Protein AF-K0R9K2-F1 (afdb_monomer_lite)

Structure (mmCIF, N/CA/C/O backbone):
data_AF-K0R9K2-F1
#
_entry.id   AF-K0R9K2-F1
#
loop_
_atom_site.group_PDB
_atom_site.id
_atom_site.type_symbol
_atom_site.label_atom_id
_atom_site.label_alt_id
_atom_site.label_comp_id
_atom_site.label_asym_id
_atom_site.label_entity_id
_atom_site.label_seq_id
_atom_site.pdbx_PDB_ins_code
_atom_site.Cartn_x
_atom_site.Cartn_y
_atom_site.Cartn_z
_atom_site.occupancy
_atom_site.B_iso_or_equiv
_atom_site.auth_seq_id
_atom_site.auth_comp_id
_atom_site.auth_asym_id
_atom_site.auth_atom_id
_atom_site.pdbx_PDB_model_num
ATOM 1 N N . MET A 1 1 ? -13.902 88.386 118.828 1.00 43.88 1 MET A N 1
ATOM 2 C CA . MET A 1 1 ? -14.754 87.750 117.794 1.00 43.88 1 MET A CA 1
ATOM 3 C C . MET A 1 1 ? -15.353 86.450 118.335 1.00 43.88 1 MET A C 1
ATOM 5 O O . MET A 1 1 ? -14.576 85.565 118.678 1.00 43.88 1 MET A O 1
ATOM 9 N N . PRO A 1 2 ? -16.686 86.311 118.467 1.00 44.97 2 PRO A N 1
ATOM 10 C CA . PRO A 1 2 ? -17.296 85.105 119.024 1.00 44.97 2 PRO A CA 1
ATOM 11 C C . PRO A 1 2 ? -17.622 84.053 117.946 1.00 44.97 2 PRO A C 1
ATOM 13 O O . PRO A 1 2 ? -18.261 84.338 116.932 1.00 44.97 2 PRO A O 1
ATOM 16 N N . ARG A 1 3 ? -17.168 82.814 118.191 1.00 49.28 3 ARG A N 1
ATOM 17 C CA . ARG A 1 3 ? -17.359 81.618 117.352 1.00 49.28 3 ARG A CA 1
ATOM 18 C C . ARG A 1 3 ? -18.832 81.189 117.317 1.00 49.28 3 ARG A C 1
ATOM 20 O O . ARG A 1 3 ? -19.399 80.816 118.342 1.00 49.28 3 ARG A O 1
ATOM 27 N N . LYS A 1 4 ? -19.429 81.160 116.121 1.00 50.56 4 LYS A N 1
ATOM 28 C CA . LYS A 1 4 ? -20.744 80.545 115.878 1.00 50.56 4 LYS A CA 1
ATOM 29 C C . LYS A 1 4 ? -20.618 79.016 115.871 1.00 50.56 4 LYS A C 1
ATOM 31 O O . LYS A 1 4 ? -19.843 78.454 115.101 1.00 50.56 4 LYS A O 1
ATOM 36 N N . LYS A 1 5 ? -21.403 78.350 116.723 1.00 50.47 5 LYS A N 1
ATOM 37 C CA . LYS A 1 5 ? -21.597 76.890 116.739 1.00 50.47 5 LYS A CA 1
ATOM 38 C C . LYS A 1 5 ? -22.423 76.469 115.514 1.00 50.47 5 LYS A C 1
ATOM 40 O O . LYS A 1 5 ? -23.466 77.059 115.238 1.00 50.47 5 LYS A O 1
ATOM 45 N N . THR A 1 6 ? -21.960 75.459 114.782 1.00 50.12 6 THR A N 1
ATOM 46 C CA . THR A 1 6 ? -22.587 74.948 113.555 1.00 50.12 6 THR A CA 1
ATOM 47 C C . THR A 1 6 ? -23.761 74.009 113.864 1.00 50.12 6 THR A C 1
ATOM 49 O O . THR A 1 6 ? -23.643 73.056 114.635 1.00 50.12 6 THR A O 1
ATOM 52 N N . LYS A 1 7 ? -24.923 74.285 113.254 1.00 52.66 7 LYS A N 1
ATOM 53 C CA . LYS A 1 7 ? -26.111 73.415 113.271 1.00 52.66 7 LYS A CA 1
ATOM 54 C C . LYS A 1 7 ? -25.813 72.129 112.485 1.00 52.66 7 LYS A C 1
ATOM 56 O O . LYS A 1 7 ? -25.371 72.204 111.344 1.00 52.66 7 LYS A O 1
ATOM 61 N N . LYS A 1 8 ? -26.093 70.954 113.063 1.00 54.78 8 LYS A N 1
ATOM 62 C CA . LYS A 1 8 ? -26.036 69.664 112.350 1.00 54.78 8 LYS A CA 1
ATOM 63 C C . LYS A 1 8 ? -27.192 69.573 111.347 1.00 54.78 8 LYS A C 1
ATOM 65 O O . LYS A 1 8 ? -28.351 69.462 111.743 1.00 54.78 8 LYS A O 1
ATOM 70 N N . THR A 1 9 ? -26.873 69.608 110.059 1.00 59.72 9 THR A N 1
ATOM 71 C CA . THR A 1 9 ? -27.815 69.427 108.948 1.00 59.72 9 THR A CA 1
ATOM 72 C C . THR A 1 9 ? -28.287 67.970 108.883 1.00 59.72 9 THR A C 1
ATOM 74 O O . THR A 1 9 ? -27.483 67.037 108.935 1.00 59.72 9 THR A O 1
ATOM 77 N N . LYS A 1 10 ? -29.604 67.750 108.794 1.00 63.25 10 LYS A N 1
ATOM 78 C CA . LYS A 1 10 ? -30.185 66.413 108.599 1.00 63.25 10 LYS A CA 1
ATOM 79 C C . LYS A 1 10 ? -29.870 65.952 107.167 1.00 63.25 10 LYS A C 1
ATOM 81 O O . LYS A 1 10 ? -30.304 66.597 106.223 1.00 63.25 10 LYS A O 1
ATOM 86 N N . LEU A 1 11 ? -29.124 64.851 107.026 1.00 65.44 11 LEU A N 1
ATOM 87 C CA . LEU A 1 11 ? -28.740 64.266 105.729 1.00 65.44 11 LEU A CA 1
ATOM 88 C C . LEU A 1 11 ? -29.962 63.946 104.859 1.00 65.44 11 LEU A C 1
ATOM 90 O O . LEU A 1 11 ? -30.929 63.334 105.337 1.00 65.44 11 LEU A O 1
ATOM 94 N N . SER A 1 12 ? -29.862 64.296 103.580 1.00 71.19 12 SER A N 1
ATOM 95 C CA . SER A 1 12 ? -30.849 63.992 102.548 1.00 71.19 12 SER A CA 1
ATOM 96 C C . SER A 1 12 ? -30.972 62.475 102.304 1.00 71.19 12 SER A C 1
ATOM 98 O O . SER A 1 12 ? -30.064 61.697 102.631 1.00 71.19 12 SER A O 1
ATOM 100 N N . PRO A 1 13 ? -32.087 61.999 101.720 1.00 73.56 13 PRO A N 1
ATOM 101 C CA . PRO A 1 13 ? -32.252 60.586 101.367 1.00 73.56 13 PRO A CA 1
ATOM 102 C C . PRO A 1 13 ? -31.146 60.039 100.444 1.00 73.56 13 PRO A C 1
ATOM 104 O O . PRO A 1 13 ? -30.749 58.880 100.587 1.00 73.56 13 PRO A O 1
ATOM 107 N N . ALA A 1 14 ? -30.616 60.867 99.537 1.00 74.56 14 ALA A N 1
ATOM 108 C CA . ALA A 1 14 ? -29.533 60.499 98.623 1.00 74.56 14 ALA A CA 1
ATOM 109 C C . ALA A 1 14 ? -28.204 60.284 99.365 1.00 74.56 14 ALA A C 1
ATOM 111 O O . ALA A 1 14 ? -27.574 59.237 99.214 1.00 74.56 14 ALA A O 1
ATOM 112 N N . GLU A 1 15 ? -27.833 61.199 100.262 1.00 79.50 15 GLU A N 1
ATOM 113 C CA . GLU A 1 15 ? -26.601 61.080 101.053 1.00 79.50 15 GLU A CA 1
ATOM 114 C C . GLU A 1 15 ? -26.659 59.897 102.031 1.00 79.50 15 GLU A C 1
ATOM 116 O O . GLU A 1 15 ? -25.652 59.238 102.296 1.00 79.50 15 GLU A O 1
ATOM 121 N N . LYS A 1 16 ? -27.852 59.562 102.544 1.00 78.94 16 LYS A N 1
ATOM 122 C CA . LYS A 1 16 ? -28.052 58.335 103.331 1.00 78.94 16 LYS A CA 1
ATOM 123 C C . LYS A 1 16 ? -27.809 57.079 102.488 1.00 78.94 16 LYS A C 1
ATOM 125 O O . LYS A 1 16 ? -27.132 56.173 102.975 1.00 78.94 16 LYS A O 1
ATOM 130 N N . LYS A 1 17 ? -28.300 57.027 101.241 1.00 82.00 17 LYS A N 1
ATOM 131 C CA . LYS A 1 17 ? -28.026 55.920 100.303 1.00 82.00 17 LYS A CA 1
ATOM 132 C C . LYS A 1 17 ? -26.539 55.808 99.977 1.00 82.00 17 LYS A C 1
ATOM 134 O O . LYS A 1 17 ? -26.006 54.702 99.978 1.00 82.00 17 LYS A O 1
ATOM 139 N N . ASP A 1 18 ? -25.858 56.922 99.744 1.00 82.50 18 ASP A N 1
ATOM 140 C CA . ASP A 1 18 ? -24.424 56.914 99.442 1.00 82.50 18 ASP A CA 1
ATOM 141 C C . ASP A 1 18 ? -23.588 56.464 100.626 1.00 82.50 18 ASP A C 1
ATOM 143 O O . ASP A 1 18 ? -22.702 55.625 100.470 1.00 82.50 18 ASP A O 1
ATOM 147 N N . ARG A 1 19 ? -23.937 56.905 101.835 1.00 82.56 19 ARG A N 1
ATOM 148 C CA . ARG A 1 19 ? -23.289 56.430 103.057 1.00 82.56 19 ARG A CA 1
ATOM 149 C C . ARG A 1 19 ? -23.494 54.929 103.279 1.00 82.56 19 ARG A C 1
ATOM 151 O O . ARG A 1 19 ? -22.567 54.254 103.721 1.00 82.56 19 ARG A O 1
ATOM 158 N N . ILE A 1 20 ? -24.674 54.394 102.957 1.00 83.38 20 ILE A N 1
ATOM 159 C CA . ILE A 1 20 ? -24.933 52.944 102.984 1.00 83.38 20 ILE A CA 1
ATOM 160 C C . ILE A 1 20 ? -24.056 52.232 101.944 1.00 83.38 20 ILE A C 1
ATOM 162 O O . ILE A 1 20 ? -23.336 51.305 102.305 1.00 83.38 20 ILE A O 1
ATOM 166 N N . ARG A 1 21 ? -24.011 52.721 100.695 1.00 83.94 21 ARG A N 1
ATOM 167 C CA . ARG A 1 21 ? -23.155 52.162 99.629 1.00 83.94 21 ARG A CA 1
ATOM 168 C C . ARG A 1 21 ? -21.673 52.147 100.015 1.00 83.94 21 ARG A C 1
ATOM 170 O O . ARG A 1 21 ? -20.979 51.168 99.745 1.00 83.94 21 ARG A O 1
ATOM 177 N N . LEU A 1 22 ? -21.185 53.208 100.654 1.00 83.94 22 LEU A N 1
ATOM 178 C CA . LEU A 1 22 ? -19.802 53.316 101.126 1.00 83.94 22 LEU A CA 1
ATOM 179 C C . LEU A 1 22 ? -19.513 52.334 102.266 1.00 83.94 22 LEU A C 1
ATOM 181 O O . LEU A 1 22 ? -18.494 51.642 102.235 1.00 83.94 22 LEU A O 1
ATOM 185 N N . ARG A 1 23 ? -20.435 52.207 103.229 1.00 83.62 23 ARG A N 1
ATOM 186 C CA . ARG A 1 23 ? -20.324 51.233 104.324 1.00 83.62 23 ARG A CA 1
ATOM 187 C C . ARG A 1 23 ? -20.346 49.793 103.805 1.00 83.62 23 ARG A C 1
ATOM 189 O O . ARG A 1 23 ? -19.564 48.970 104.274 1.00 83.62 23 ARG A O 1
ATOM 196 N N . ASP A 1 24 ? -21.163 49.505 102.795 1.00 84.19 24 ASP A N 1
ATOM 197 C CA . ASP A 1 24 ? -21.206 48.196 102.140 1.00 84.19 24 ASP A CA 1
ATOM 198 C C . ASP A 1 24 ? -19.929 47.895 101.353 1.00 84.19 24 ASP A C 1
ATOM 200 O O . ASP A 1 24 ? -19.428 46.771 101.411 1.00 84.19 24 ASP A O 1
ATOM 204 N N . ARG A 1 25 ? -19.353 48.885 100.656 1.00 82.50 25 ARG A N 1
ATOM 205 C CA . ARG A 1 25 ? -18.046 48.738 99.993 1.00 82.50 25 ARG A CA 1
ATOM 206 C C . ARG A 1 25 ? -16.936 48.451 101.002 1.00 82.50 25 ARG A C 1
ATOM 208 O O . ARG A 1 25 ? -16.166 47.522 100.785 1.00 82.50 25 ARG A O 1
ATOM 215 N N . ALA A 1 26 ? -16.900 49.173 102.122 1.00 81.06 26 ALA A N 1
ATOM 216 C CA . ALA A 1 26 ? -15.923 48.944 103.186 1.00 81.06 26 ALA A CA 1
ATOM 217 C C . ALA A 1 26 ? -16.094 47.561 103.843 1.00 81.06 26 ALA A C 1
ATOM 219 O O . ALA A 1 26 ? -15.113 46.858 104.084 1.00 81.06 26 ALA A O 1
ATOM 220 N N . ARG A 1 27 ? -17.341 47.121 104.069 1.00 79.38 27 ARG A N 1
ATOM 221 C CA . ARG A 1 27 ? -17.641 45.772 104.576 1.00 79.38 27 ARG A CA 1
ATOM 222 C C . ARG A 1 27 ? -17.216 44.682 103.588 1.00 79.38 27 ARG A C 1
ATOM 224 O O . ARG A 1 27 ? -16.693 43.657 104.012 1.00 79.38 27 ARG A O 1
ATOM 231 N N . LYS A 1 28 ? -17.414 44.895 102.282 1.00 76.75 28 LYS A N 1
ATOM 232 C CA . LYS A 1 28 ? -16.956 43.977 101.223 1.00 76.75 28 LYS A CA 1
ATOM 233 C C . LYS A 1 28 ? -15.431 43.931 101.113 1.00 76.75 28 LYS A C 1
ATOM 235 O O . LYS A 1 28 ? -14.897 42.851 100.907 1.00 76.75 28 LYS A O 1
ATOM 240 N N . ALA A 1 29 ? -14.741 45.059 101.276 1.00 76.75 29 ALA A N 1
ATOM 241 C CA . ALA A 1 29 ? -13.278 45.107 101.273 1.00 76.75 29 ALA A CA 1
ATOM 242 C C . ALA A 1 29 ? -12.688 44.285 102.431 1.00 76.75 29 ALA A C 1
ATOM 244 O O . ALA A 1 29 ? -11.894 43.386 102.185 1.00 76.75 29 ALA A O 1
ATOM 245 N N . ARG A 1 30 ? -13.194 44.477 103.660 1.00 75.62 30 ARG A N 1
ATOM 246 C CA . ARG A 1 30 ? -12.768 43.692 104.836 1.00 75.62 30 ARG A CA 1
ATOM 247 C C . ARG A 1 30 ? -13.021 42.186 104.687 1.00 75.62 30 ARG A C 1
ATOM 249 O O . ARG A 1 30 ? -12.208 41.388 105.125 1.00 75.62 30 ARG A O 1
ATOM 256 N N . LYS A 1 31 ? -14.118 41.785 104.027 1.00 71.38 31 LYS A N 1
ATOM 257 C CA . LYS A 1 31 ? -14.392 40.369 103.713 1.00 71.38 31 LYS A CA 1
ATOM 258 C C . LYS A 1 31 ? -13.403 39.752 102.716 1.00 71.38 31 LYS A C 1
ATOM 260 O O . LYS A 1 31 ? -13.200 38.550 102.765 1.00 71.38 31 LYS A O 1
ATOM 265 N N . ARG A 1 32 ? -12.815 40.541 101.810 1.00 66.88 32 ARG A N 1
ATOM 266 C CA . ARG A 1 32 ? -11.832 40.057 100.818 1.00 66.88 32 ARG A CA 1
ATOM 267 C C . ARG A 1 32 ? -10.425 39.902 101.396 1.00 66.88 32 ARG A C 1
ATOM 269 O O . ARG A 1 32 ? -9.622 39.159 100.837 1.00 66.88 32 ARG A O 1
ATOM 276 N N . GLU A 1 33 ? -10.130 40.618 102.478 1.00 72.12 33 GLU A N 1
ATOM 277 C CA . GLU A 1 33 ? -8.857 40.531 103.203 1.00 72.12 33 GLU A CA 1
ATOM 278 C C . GLU A 1 33 ? -8.787 39.285 104.099 1.00 72.12 33 GLU A C 1
ATOM 280 O O . GLU A 1 33 ? -7.696 38.762 104.320 1.00 72.12 33 GLU A O 1
ATOM 285 N N . ASP A 1 34 ? -9.937 38.754 104.532 1.00 77.81 34 ASP A N 1
ATOM 286 C CA . ASP A 1 34 ? -10.031 37.489 105.264 1.00 77.81 34 ASP A CA 1
ATOM 287 C C . ASP A 1 34 ? -9.610 36.301 104.360 1.00 77.81 34 ASP A C 1
ATOM 289 O O . ASP A 1 34 ? -10.260 36.021 103.340 1.00 77.81 34 ASP A O 1
ATOM 293 N N . PRO A 1 35 ? -8.500 35.604 104.679 1.00 73.56 35 PRO A N 1
ATOM 294 C CA . PRO A 1 35 ? -7.980 34.514 103.861 1.00 73.56 35 PRO A CA 1
ATOM 295 C C . PRO A 1 35 ? -8.937 33.321 103.760 1.00 73.56 35 PRO A C 1
ATOM 297 O O . PRO A 1 35 ? -8.954 32.671 102.714 1.00 73.56 35 PRO A O 1
ATOM 300 N N . GLU A 1 36 ? -9.767 33.058 104.773 1.00 77.38 36 GLU A N 1
ATOM 301 C CA . GLU A 1 36 ? -10.707 31.933 104.756 1.00 77.38 36 GLU A CA 1
ATOM 302 C C . GLU A 1 36 ? -11.887 32.214 103.811 1.00 77.38 36 GLU A C 1
ATOM 304 O O . GLU A 1 36 ? -12.296 31.355 103.024 1.00 77.38 36 GLU A O 1
ATOM 309 N N . VAL A 1 37 ? -12.390 33.453 103.813 1.00 76.81 37 VAL A N 1
ATOM 310 C CA . VAL A 1 37 ? -13.458 33.905 102.903 1.00 76.81 37 VAL A CA 1
ATOM 311 C C . VAL A 1 37 ? -12.968 33.928 101.456 1.00 76.81 37 VAL A C 1
ATOM 313 O O . VAL A 1 37 ? -13.639 33.402 100.569 1.00 76.81 37 VAL A O 1
ATOM 316 N N . ARG A 1 38 ? -11.768 34.460 101.211 1.00 73.38 38 ARG A N 1
ATOM 317 C CA . ARG A 1 38 ? -11.126 34.452 99.886 1.00 73.38 38 ARG A CA 1
ATOM 318 C C . ARG A 1 38 ? -10.847 33.032 99.387 1.00 73.38 38 ARG A C 1
ATOM 320 O O . ARG A 1 38 ? -11.008 32.763 98.199 1.00 73.38 38 ARG A O 1
ATOM 327 N N . GLY A 1 39 ? -10.460 32.118 100.279 1.00 76.56 39 GLY A N 1
ATOM 328 C CA . GLY A 1 39 ? -10.301 30.697 99.967 1.00 76.56 39 GLY A CA 1
ATOM 329 C C . GLY A 1 39 ? -11.611 30.065 99.493 1.00 76.56 39 GLY A C 1
ATOM 330 O O . GLY A 1 39 ? -11.637 29.439 98.433 1.00 76.56 39 GLY A O 1
ATOM 331 N N . LYS A 1 40 ? -12.713 30.304 100.217 1.00 79.50 40 LYS A N 1
ATOM 332 C CA . LYS A 1 40 ? -14.058 29.823 99.852 1.00 79.50 40 LYS A CA 1
ATOM 333 C C . LYS A 1 40 ? -14.568 30.443 98.545 1.00 79.50 40 LYS A C 1
ATOM 335 O O . LYS A 1 40 ? -15.091 29.716 97.705 1.00 79.50 40 LYS A O 1
ATOM 340 N N . GLU A 1 41 ? -14.365 31.744 98.320 1.00 76.88 41 GLU A N 1
ATOM 341 C CA . GLU A 1 41 ? -14.728 32.415 97.058 1.00 76.88 41 GLU A CA 1
ATOM 342 C C . GLU A 1 41 ? -13.931 31.862 95.863 1.00 76.88 41 GLU A C 1
ATOM 344 O O . GLU A 1 41 ? -14.510 31.565 94.818 1.00 76.88 41 GLU A O 1
ATOM 349 N N . ASN A 1 42 ? -12.622 31.645 96.022 1.00 76.88 42 ASN A N 1
ATOM 350 C CA . ASN A 1 42 ? -11.775 31.065 94.977 1.00 76.88 42 ASN A CA 1
ATOM 351 C C . ASN A 1 42 ? -12.130 29.600 94.685 1.00 76.88 42 ASN A C 1
ATOM 353 O O . ASN A 1 42 ? -12.140 29.198 93.521 1.00 76.88 42 ASN A O 1
ATOM 357 N N . ALA A 1 43 ? -12.437 28.804 95.715 1.00 79.19 43 ALA A N 1
ATOM 358 C CA . ALA A 1 43 ? -12.901 27.426 95.559 1.00 79.19 43 ALA A CA 1
ATOM 359 C C . ALA A 1 43 ? -14.247 27.378 94.824 1.00 79.19 43 ALA A C 1
ATOM 361 O O . ALA A 1 43 ? -14.411 26.613 93.876 1.00 79.19 43 ALA A O 1
ATOM 362 N N . GLN A 1 44 ? -15.177 28.269 95.177 1.00 77.12 44 GLN A N 1
ATOM 363 C CA . GLN A 1 44 ? -16.456 28.397 94.485 1.00 77.12 44 GLN A CA 1
ATOM 364 C C . GLN A 1 44 ? -16.282 28.863 93.031 1.00 77.12 44 GLN A C 1
ATOM 366 O O . GLN A 1 44 ? -17.004 28.411 92.143 1.00 77.12 44 GLN A O 1
ATOM 371 N N . GLN A 1 45 ? -15.311 29.737 92.755 1.00 72.62 45 GLN A N 1
ATOM 372 C CA . GLN A 1 45 ? -15.000 30.172 91.395 1.00 72.62 45 GLN A CA 1
ATOM 373 C C . GLN A 1 45 ? -14.328 29.068 90.564 1.00 72.62 45 GLN A C 1
ATOM 375 O O . GLN A 1 45 ? -14.591 28.982 89.367 1.00 72.62 45 GLN A O 1
ATOM 380 N N . ARG A 1 46 ? -13.508 28.205 91.178 1.00 72.44 46 ARG A N 1
ATOM 381 C CA . ARG A 1 46 ? -12.966 26.997 90.530 1.00 72.44 46 ARG A CA 1
ATOM 382 C C . ARG A 1 46 ? -14.072 25.995 90.211 1.00 72.44 46 ARG A C 1
ATOM 384 O O . ARG A 1 46 ? -14.194 25.623 89.052 1.00 72.44 46 ARG A O 1
ATOM 391 N N . ALA A 1 47 ? -14.949 25.695 91.170 1.00 74.62 47 ALA A N 1
ATOM 392 C CA . ALA A 1 47 ? -16.101 24.820 90.948 1.00 74.62 47 ALA A CA 1
ATOM 393 C C . ALA A 1 47 ? -17.011 25.331 89.812 1.00 74.62 47 ALA A C 1
ATOM 395 O O . ALA A 1 47 ? -17.442 24.560 88.963 1.00 74.62 47 ALA A O 1
ATOM 396 N N . ARG A 1 48 ? -17.234 26.652 89.718 1.00 72.06 48 ARG A N 1
ATOM 397 C CA . ARG A 1 48 ? -17.976 27.262 88.596 1.00 72.06 48 ARG A CA 1
ATOM 398 C C . ARG A 1 48 ? -17.269 27.164 87.241 1.00 72.06 48 ARG A C 1
ATOM 400 O O . ARG A 1 48 ? -17.951 27.217 86.230 1.00 72.06 48 ARG A O 1
ATOM 407 N N . ARG A 1 49 ? -15.935 27.090 87.196 1.00 65.44 49 ARG A N 1
ATOM 408 C CA . ARG A 1 49 ? -15.169 26.906 85.945 1.00 65.44 49 ARG A CA 1
ATOM 409 C C . ARG A 1 49 ? -15.092 25.440 85.519 1.00 65.44 49 ARG A C 1
ATOM 411 O O . ARG A 1 49 ? -14.880 25.163 84.342 1.00 65.44 49 ARG A O 1
ATOM 418 N N . GLU A 1 50 ? -15.209 24.529 86.479 1.00 70.00 50 GLU A N 1
ATOM 419 C CA . GLU A 1 50 ? -15.260 23.085 86.245 1.00 70.00 50 GLU A CA 1
ATOM 420 C C . GLU A 1 50 ? -16.648 22.626 85.783 1.00 70.00 50 GLU A C 1
ATOM 422 O O . GLU A 1 50 ? -16.734 21.623 85.077 1.00 70.00 50 GLU A O 1
ATOM 427 N N . ASP A 1 51 ? -17.699 23.396 86.093 1.00 78.31 51 ASP A N 1
ATOM 428 C CA . ASP A 1 51 ? -19.039 23.228 85.528 1.00 78.31 51 ASP A CA 1
ATOM 429 C C . ASP A 1 51 ? -18.995 23.329 83.982 1.00 78.31 51 ASP A C 1
ATOM 431 O O . ASP A 1 51 ? -18.695 24.405 83.436 1.00 78.31 51 ASP A O 1
ATOM 435 N N . PRO A 1 52 ? -19.278 22.226 83.261 1.00 74.75 52 PRO A N 1
ATOM 436 C CA . PRO A 1 52 ? -19.210 22.180 81.805 1.00 74.75 52 PRO A CA 1
ATOM 437 C C . PRO A 1 52 ? -20.103 23.227 81.134 1.00 74.75 52 PRO A C 1
ATOM 439 O O . PRO A 1 52 ? -19.663 23.867 80.181 1.00 74.75 52 PRO A O 1
ATOM 442 N N . ASP A 1 53 ? -21.300 23.478 81.671 1.00 82.19 53 ASP A N 1
ATOM 443 C CA . ASP A 1 53 ? -22.271 24.395 81.065 1.00 82.19 53 ASP A CA 1
ATOM 444 C C . ASP A 1 53 ? -21.801 25.851 81.136 1.00 82.19 53 ASP A C 1
ATOM 446 O O . ASP A 1 53 ? -22.050 26.656 80.230 1.00 82.19 53 ASP A O 1
ATOM 450 N N . VAL A 1 54 ? -21.114 26.217 82.221 1.00 80.31 54 VAL A N 1
ATOM 451 C CA . VAL A 1 54 ? -20.544 27.560 82.391 1.00 80.31 54 VAL A CA 1
ATOM 452 C C . VAL A 1 54 ? -19.343 27.734 81.471 1.00 80.31 54 VAL A C 1
ATOM 454 O O . VAL A 1 54 ? -19.259 28.738 80.757 1.00 80.31 54 VAL A O 1
ATOM 457 N N . ARG A 1 55 ? -18.448 26.742 81.431 1.00 77.88 55 ARG A N 1
ATOM 458 C CA . ARG A 1 55 ? -17.275 26.742 80.550 1.00 77.88 55 ARG A CA 1
ATOM 459 C C . ARG A 1 55 ? -17.676 26.824 79.079 1.00 77.88 55 ARG A C 1
ATOM 461 O O . ARG A 1 55 ? -17.079 27.589 78.322 1.00 77.88 55 ARG A O 1
ATOM 468 N N . ASP A 1 56 ? -18.704 26.089 78.676 1.00 82.88 56 ASP A N 1
ATOM 469 C CA . ASP A 1 56 ? -19.170 26.071 77.293 1.00 82.88 56 ASP A CA 1
ATOM 470 C C . ASP A 1 56 ? -19.845 27.389 76.908 1.00 82.88 56 ASP A C 1
ATOM 472 O O . ASP A 1 56 ? -19.595 27.907 75.816 1.00 82.88 56 ASP A O 1
ATOM 476 N N . LYS A 1 57 ? -20.593 28.021 77.823 1.00 83.31 57 LYS A N 1
ATOM 477 C CA . LYS A 1 57 ? -21.121 29.383 77.624 1.00 83.31 57 LYS A CA 1
ATOM 478 C C . LYS A 1 57 ? -20.010 30.428 77.514 1.00 83.31 57 LYS A C 1
ATOM 480 O O . LYS A 1 57 ? -20.081 31.289 76.636 1.00 83.31 57 LYS A O 1
ATOM 485 N N . GLU A 1 58 ? -18.978 30.367 78.354 1.00 82.88 58 GLU A N 1
ATOM 486 C CA . GLU A 1 58 ? -17.826 31.277 78.267 1.00 82.88 58 GLU A CA 1
ATOM 487 C C . GLU A 1 58 ? -17.048 31.078 76.957 1.00 82.88 58 GLU A C 1
ATOM 489 O O . GLU A 1 58 ? -16.734 32.052 76.266 1.00 82.88 58 GLU A O 1
ATOM 494 N N . ASN A 1 59 ? -16.815 29.826 76.555 1.00 81.56 59 ASN A N 1
ATOM 495 C CA . ASN A 1 59 ? -16.188 29.480 75.280 1.00 81.56 59 ASN A CA 1
ATOM 496 C C . ASN A 1 59 ? -17.028 29.950 74.084 1.00 81.56 59 ASN A C 1
ATOM 498 O O . ASN A 1 59 ? -16.483 30.502 73.124 1.00 81.56 59 ASN A O 1
ATOM 502 N N . ALA A 1 60 ? -18.351 29.788 74.136 1.00 82.94 60 ALA A N 1
ATOM 503 C CA . ALA A 1 60 ? -19.268 30.275 73.110 1.00 82.94 60 ALA A CA 1
ATOM 504 C C . ALA A 1 60 ? -19.234 31.807 73.009 1.00 82.94 60 ALA A C 1
ATOM 506 O O . ALA A 1 60 ? -19.153 32.354 71.908 1.00 82.94 60 ALA A O 1
ATOM 507 N N . GLN A 1 61 ? -19.199 32.517 74.141 1.00 83.56 61 GLN A N 1
ATOM 508 C CA . GLN A 1 61 ? -19.049 33.974 74.158 1.00 83.56 61 GLN A CA 1
ATOM 509 C C . GLN A 1 61 ? -17.695 34.426 73.602 1.00 83.56 61 GLN A C 1
ATOM 511 O O . GLN A 1 61 ? -17.635 35.405 72.855 1.00 83.56 61 GLN A O 1
ATOM 516 N N . GLN A 1 62 ? -16.605 33.723 73.917 1.00 80.50 62 GLN A N 1
ATOM 517 C CA . GLN A 1 62 ? -15.294 34.012 73.335 1.00 80.50 62 GLN A CA 1
ATOM 518 C C . GLN A 1 62 ? -15.285 33.784 71.820 1.00 80.50 62 GLN A C 1
ATOM 520 O O . GLN A 1 62 ? -14.802 34.647 71.083 1.00 80.50 62 GLN A O 1
ATOM 525 N N . ARG A 1 63 ? -15.877 32.684 71.339 1.00 78.56 63 ARG A N 1
ATOM 526 C CA . ARG A 1 63 ? -16.041 32.402 69.904 1.00 78.56 63 ARG A CA 1
ATOM 527 C C . ARG A 1 63 ? -16.882 33.473 69.213 1.00 78.56 63 ARG A C 1
ATOM 529 O O . ARG A 1 63 ? -16.478 33.953 68.160 1.00 78.56 63 ARG A O 1
ATOM 536 N N . ALA A 1 64 ? -17.974 33.926 69.828 1.00 79.25 64 ALA A N 1
ATOM 537 C CA . ALA A 1 64 ? -18.805 35.009 69.300 1.00 79.25 64 ALA A CA 1
ATOM 538 C C . ALA A 1 64 ? -18.053 36.352 69.245 1.00 79.25 64 ALA A C 1
ATOM 540 O O . ALA A 1 64 ? -18.159 37.088 68.266 1.00 79.25 64 ALA A O 1
ATOM 541 N N . ARG A 1 65 ? -17.236 36.669 70.260 1.00 77.75 65 ARG A N 1
ATOM 542 C CA . ARG A 1 65 ? -16.365 37.859 70.246 1.00 77.75 65 ARG A CA 1
ATOM 543 C C . ARG A 1 65 ? -15.297 37.771 69.156 1.00 77.75 65 ARG A C 1
ATOM 545 O O . ARG A 1 65 ? -15.027 38.769 68.495 1.00 77.75 65 ARG A O 1
ATOM 552 N N . GLN A 1 66 ? -14.693 36.600 68.957 1.00 72.19 66 GLN A N 1
ATOM 553 C CA . GLN A 1 66 ? -13.737 36.378 67.869 1.00 72.19 66 GLN A CA 1
ATOM 554 C C . GLN A 1 66 ? -14.409 36.442 66.493 1.00 72.19 66 GLN A C 1
ATOM 556 O O . GLN A 1 66 ? -13.829 37.020 65.580 1.00 72.19 66 GLN A O 1
ATOM 561 N N . ALA A 1 67 ? -15.625 35.912 66.347 1.00 72.50 67 ALA A N 1
ATOM 562 C CA . ALA A 1 67 ? -16.413 36.015 65.120 1.00 72.50 67 ALA A CA 1
ATOM 563 C C . ALA A 1 67 ? -16.696 37.484 64.769 1.00 72.50 67 ALA A C 1
ATOM 565 O O . ALA A 1 67 ? -16.343 37.919 63.678 1.00 72.50 67 ALA A O 1
ATOM 566 N N . ARG A 1 68 ? -17.159 38.287 65.737 1.00 72.56 68 ARG A N 1
ATOM 567 C CA . ARG A 1 68 ? -17.363 39.738 65.557 1.00 72.56 68 ARG A CA 1
ATOM 568 C C . ARG A 1 68 ? -16.082 40.482 65.160 1.00 72.56 68 ARG A C 1
ATOM 570 O O . ARG A 1 68 ? -16.123 41.364 64.314 1.00 72.56 68 ARG A O 1
ATOM 577 N N . LYS A 1 69 ? -14.920 40.105 65.713 1.00 65.38 69 LYS A N 1
ATOM 578 C CA . LYS A 1 69 ? -13.617 40.664 65.293 1.00 65.38 69 LYS A CA 1
ATOM 579 C C . LYS A 1 69 ? -13.212 40.274 63.864 1.00 65.38 69 LYS A C 1
ATOM 581 O O . LYS A 1 69 ? -12.456 41.009 63.244 1.00 65.38 69 LYS A O 1
ATOM 586 N N . ARG A 1 70 ? -13.659 39.118 63.356 1.00 61.88 70 ARG A N 1
ATOM 587 C CA . ARG A 1 70 ? -13.395 38.661 61.974 1.00 61.88 70 ARG A CA 1
ATOM 588 C C . ARG A 1 70 ? -14.323 39.315 60.947 1.00 61.88 70 ARG A C 1
ATOM 590 O O . ARG A 1 70 ? -13.950 39.391 59.771 1.00 61.88 70 ARG A O 1
ATOM 597 N N . GLU A 1 71 ? -15.508 39.733 61.388 1.00 66.06 71 GLU A N 1
ATOM 598 C CA . GLU A 1 71 ? -16.498 40.460 60.588 1.00 66.06 71 GLU A CA 1
ATOM 599 C C . GLU A 1 71 ? -16.084 41.914 60.344 1.00 66.06 71 GLU A C 1
ATOM 601 O O . GLU A 1 71 ? -16.364 42.431 59.268 1.00 66.06 71 GLU A O 1
ATOM 606 N N . ASP A 1 72 ? -15.354 42.536 61.277 1.00 75.75 72 ASP A N 1
ATOM 607 C CA . ASP A 1 72 ? -14.783 43.875 61.101 1.00 75.75 72 ASP A CA 1
ATOM 608 C C . ASP A 1 72 ? -13.585 43.845 60.116 1.00 75.75 72 ASP A C 1
ATOM 610 O O . ASP A 1 72 ? -12.517 43.292 60.431 1.00 75.75 72 ASP A O 1
ATOM 614 N N . PRO A 1 73 ? -13.733 44.413 58.903 1.00 71.56 73 PRO A N 1
ATOM 615 C CA . PRO A 1 73 ? -12.703 44.359 57.874 1.00 71.56 73 PRO A CA 1
ATOM 616 C C . PRO A 1 73 ? -11.448 45.167 58.232 1.00 71.56 73 PRO A C 1
ATOM 618 O O . PRO A 1 73 ? -10.361 44.770 57.801 1.00 71.56 73 PRO A O 1
ATOM 621 N N . ASP A 1 74 ? -11.555 46.221 59.047 1.00 77.75 74 ASP A N 1
ATOM 622 C CA . ASP A 1 74 ? -10.421 47.069 59.436 1.00 77.75 74 ASP A CA 1
ATOM 623 C C . ASP A 1 74 ? -9.531 46.368 60.461 1.00 77.75 74 ASP A C 1
ATOM 625 O O . ASP A 1 74 ? -8.299 46.380 60.353 1.00 77.75 74 ASP A O 1
ATOM 629 N N . VAL A 1 75 ? -10.142 45.694 61.440 1.00 74.44 75 VAL A N 1
ATOM 630 C CA . VAL A 1 75 ? -9.411 44.893 62.436 1.00 74.44 75 VAL A CA 1
ATOM 631 C C . VAL A 1 75 ? -8.709 43.718 61.756 1.00 74.44 75 VAL A C 1
ATOM 633 O O . VAL A 1 75 ? -7.513 43.495 61.968 1.00 74.44 75 VAL A O 1
ATOM 636 N N . ARG A 1 76 ? -9.416 43.012 60.866 1.00 71.38 76 ARG A N 1
ATOM 637 C CA . ARG A 1 76 ? -8.855 41.919 60.061 1.00 71.38 76 ARG A CA 1
ATOM 638 C C . ARG A 1 76 ? -7.727 42.398 59.144 1.00 71.38 76 ARG A C 1
ATOM 640 O O . ARG A 1 76 ? -6.722 41.701 58.992 1.00 71.38 76 ARG A O 1
ATOM 647 N N . GLY A 1 77 ? -7.877 43.576 58.538 1.00 75.31 77 GLY A N 1
ATOM 648 C CA . GLY A 1 77 ? -6.865 44.203 57.690 1.00 75.31 77 GLY A CA 1
ATOM 649 C C . GLY A 1 77 ? -5.576 44.496 58.456 1.00 75.31 77 GLY A C 1
ATOM 650 O O . GLY A 1 77 ? -4.501 44.080 58.022 1.00 75.31 77 GLY A O 1
ATOM 651 N N . LYS A 1 78 ? -5.686 45.121 59.635 1.00 78.44 78 LYS A N 1
ATOM 652 C CA . LYS A 1 78 ? -4.541 45.430 60.509 1.00 78.44 78 LYS A CA 1
ATOM 653 C C . LYS A 1 78 ? -3.828 44.171 61.008 1.00 78.44 78 LYS A C 1
ATOM 655 O O . LYS A 1 78 ? -2.601 44.107 60.957 1.00 78.44 78 LYS A O 1
ATOM 660 N N . GLU A 1 79 ? -4.569 43.140 61.419 1.00 76.88 79 GLU A N 1
ATOM 661 C CA . GLU A 1 79 ? -3.982 41.874 61.884 1.00 76.88 79 GLU A CA 1
ATOM 662 C C . GLU A 1 79 ? -3.260 41.123 60.748 1.00 76.88 79 GLU A C 1
ATOM 664 O O . GLU A 1 79 ? -2.154 40.605 60.929 1.00 76.88 79 GLU A O 1
ATOM 669 N N . ASN A 1 80 ? -3.842 41.108 59.544 1.00 75.31 80 ASN A N 1
ATOM 670 C CA . ASN A 1 80 ? -3.212 40.519 58.362 1.00 75.31 80 ASN A CA 1
ATOM 671 C C . ASN A 1 80 ? -1.977 41.306 57.910 1.00 75.31 80 ASN A C 1
ATOM 673 O O . ASN A 1 80 ? -0.981 40.691 57.526 1.00 75.31 80 ASN A O 1
ATOM 677 N N . ALA A 1 81 ? -2.012 42.639 57.974 1.00 78.25 81 ALA A N 1
ATOM 678 C CA . ALA A 1 81 ? -0.863 43.489 57.676 1.00 78.25 81 ALA A CA 1
ATOM 679 C C . ALA A 1 81 ? 0.286 43.234 58.661 1.00 78.25 81 ALA A C 1
ATOM 681 O O . ALA A 1 81 ? 1.423 43.042 58.238 1.00 78.25 81 ALA A O 1
ATOM 682 N N . GLN A 1 82 ? -0.013 43.114 59.956 1.00 77.75 82 GLN A N 1
ATOM 683 C CA . GLN A 1 82 ? 0.994 42.818 60.974 1.00 77.75 82 GLN A CA 1
ATOM 684 C C . GLN A 1 82 ? 1.598 41.414 60.807 1.00 77.75 82 GLN A C 1
ATOM 686 O O . GLN A 1 82 ? 2.806 41.236 60.959 1.00 77.75 82 GLN A O 1
ATOM 691 N N . LYS A 1 83 ? 0.789 40.412 60.432 1.00 73.50 83 LYS A N 1
ATOM 692 C CA . LYS A 1 83 ? 1.289 39.068 60.084 1.00 73.50 83 LYS A CA 1
ATOM 693 C C . LYS A 1 83 ? 2.153 39.081 58.821 1.00 73.50 83 LYS A C 1
ATOM 695 O O . LYS A 1 83 ? 3.148 38.366 58.771 1.00 73.50 83 LYS A O 1
ATOM 700 N N . ARG A 1 84 ? 1.796 39.883 57.811 1.00 69.31 84 ARG A N 1
ATOM 701 C CA . ARG A 1 84 ? 2.607 40.064 56.594 1.00 69.31 84 ARG A CA 1
ATOM 702 C C . ARG A 1 84 ? 3.938 40.753 56.893 1.00 69.31 84 ARG A C 1
ATOM 704 O O . ARG A 1 84 ? 4.943 40.308 56.359 1.00 69.31 84 ARG A O 1
ATOM 711 N N . ALA A 1 85 ? 3.948 41.762 57.765 1.00 73.38 85 ALA A N 1
ATOM 712 C CA . ALA A 1 85 ? 5.167 42.448 58.193 1.00 73.38 85 ALA A CA 1
ATOM 713 C C . ALA A 1 85 ? 6.133 41.489 58.909 1.00 73.38 85 ALA A C 1
ATOM 715 O O . ALA A 1 85 ? 7.273 41.357 58.481 1.00 73.38 85 ALA A O 1
ATOM 716 N N . ARG A 1 86 ? 5.647 40.710 59.890 1.00 69.19 86 ARG A N 1
ATOM 717 C CA . ARG A 1 86 ? 6.472 39.692 60.574 1.00 69.19 86 ARG A CA 1
ATOM 718 C C . ARG A 1 86 ? 7.054 38.657 59.606 1.00 69.19 86 ARG A C 1
ATOM 720 O O . ARG A 1 86 ? 8.227 38.330 59.690 1.00 69.19 86 ARG A O 1
ATOM 727 N N . ARG A 1 87 ? 6.255 38.178 58.645 1.00 64.50 87 ARG A N 1
ATOM 728 C CA . ARG A 1 87 ? 6.729 37.231 57.618 1.00 64.50 87 ARG A CA 1
ATOM 729 C C . ARG A 1 87 ? 7.739 37.845 56.646 1.00 64.50 87 ARG A C 1
ATOM 731 O O . ARG A 1 87 ? 8.513 37.109 56.056 1.00 64.50 87 ARG A O 1
ATOM 738 N N . ALA A 1 88 ? 7.713 39.159 56.427 1.00 64.25 88 ALA A N 1
ATOM 739 C CA . ALA A 1 88 ? 8.667 39.837 55.548 1.00 64.25 88 ALA A CA 1
ATOM 740 C C . ALA A 1 88 ? 10.047 40.038 56.206 1.00 64.25 88 ALA A C 1
ATOM 742 O O . ALA A 1 88 ? 11.043 40.199 55.490 1.00 64.25 88 ALA A O 1
ATOM 743 N N . GLU A 1 89 ? 10.088 40.039 57.540 1.00 65.62 89 GLU A N 1
ATOM 744 C CA . GLU A 1 89 ? 11.304 40.112 58.360 1.00 65.62 89 GLU A CA 1
ATOM 745 C C . GLU A 1 89 ? 11.953 38.732 58.573 1.00 65.62 89 GLU A C 1
ATOM 747 O O . GLU A 1 89 ? 13.170 38.661 58.722 1.00 65.62 89 GLU A O 1
ATOM 752 N N . ASP A 1 90 ? 11.181 37.640 58.499 1.00 70.06 90 ASP A N 1
ATOM 753 C CA . ASP A 1 90 ? 11.703 36.265 58.506 1.00 70.06 90 ASP A CA 1
ATOM 754 C C . ASP A 1 90 ? 12.499 35.958 57.222 1.00 70.06 90 ASP A C 1
ATOM 756 O O . ASP A 1 90 ? 11.937 35.834 56.126 1.00 70.06 90 ASP A O 1
ATOM 760 N N . GLY A 1 91 ? 13.819 35.797 57.356 1.00 68.12 91 GLY A N 1
ATOM 761 C CA . GLY A 1 91 ? 14.730 35.497 56.243 1.00 68.12 91 GLY A CA 1
ATOM 762 C C . GLY A 1 91 ? 14.374 34.208 55.493 1.00 68.12 91 GLY A C 1
ATOM 763 O O . GLY A 1 91 ? 14.332 34.205 54.265 1.00 68.12 91 GLY A O 1
ATOM 764 N N . GLU A 1 92 ? 13.994 33.148 56.214 1.00 70.94 92 GLU A N 1
ATOM 765 C CA . GLU A 1 92 ? 13.584 31.867 55.614 1.00 70.94 92 GLU A CA 1
ATOM 766 C C . GLU A 1 92 ? 12.333 31.998 54.728 1.00 70.94 92 GLU A C 1
ATOM 768 O O . GLU A 1 92 ? 12.229 31.365 53.674 1.00 70.94 92 GLU A O 1
ATOM 773 N N . TYR A 1 93 ? 11.378 32.855 55.109 1.00 69.19 93 TYR A N 1
ATOM 774 C CA . TYR A 1 93 ? 10.172 33.092 54.313 1.00 69.19 93 TYR A CA 1
ATOM 775 C C . TYR A 1 93 ? 10.484 33.877 53.032 1.00 69.19 93 TYR A C 1
ATOM 777 O O . TYR A 1 93 ? 9.870 33.636 51.985 1.00 69.19 93 TYR A O 1
ATOM 785 N N . ARG A 1 94 ? 11.457 34.795 53.092 1.00 66.56 94 ARG A N 1
ATOM 786 C CA . ARG A 1 94 ? 11.938 35.547 51.927 1.00 66.56 94 ARG A CA 1
ATOM 787 C C . ARG A 1 94 ? 12.623 34.625 50.914 1.00 66.56 94 ARG A C 1
ATOM 789 O O . ARG A 1 94 ? 12.273 34.679 49.733 1.00 66.56 94 ARG A O 1
ATOM 796 N N . ASP A 1 95 ? 13.490 33.726 51.372 1.00 75.12 95 ASP A N 1
ATOM 797 C CA . ASP A 1 95 ? 14.161 32.746 50.509 1.00 75.12 95 ASP A CA 1
ATOM 798 C C . ASP A 1 95 ? 13.161 31.764 49.881 1.00 75.12 95 ASP A C 1
ATOM 800 O O . ASP A 1 95 ? 13.197 31.507 48.673 1.00 75.12 95 ASP A O 1
ATOM 804 N N . ALA A 1 96 ? 12.179 31.283 50.652 1.00 74.62 96 ALA A N 1
ATOM 805 C CA . ALA A 1 96 ? 11.124 30.407 50.140 1.00 74.62 96 ALA A CA 1
ATOM 806 C C . ALA A 1 96 ? 10.258 31.075 49.050 1.00 74.62 96 ALA A C 1
ATOM 808 O O . ALA A 1 96 ? 9.846 30.420 48.084 1.00 74.62 96 ALA A O 1
ATOM 809 N N . LEU A 1 97 ? 9.986 32.382 49.170 1.00 72.81 97 LEU A N 1
ATOM 810 C CA . LEU A 1 97 ? 9.309 33.156 48.123 1.00 72.81 97 LEU A CA 1
ATOM 811 C C . LEU A 1 97 ? 10.169 33.281 46.864 1.00 72.81 97 LEU A C 1
ATOM 813 O O . LEU A 1 97 ? 9.655 33.117 45.755 1.00 72.81 97 LEU A O 1
ATOM 817 N N . GLN A 1 98 ? 11.473 33.507 47.024 1.00 76.69 98 GLN A N 1
ATOM 818 C CA . GLN A 1 98 ? 12.401 33.631 45.906 1.00 76.69 98 GLN A CA 1
ATOM 819 C C . GLN A 1 98 ? 12.525 32.311 45.128 1.00 76.69 98 GLN A C 1
ATOM 821 O O . GLN A 1 98 ? 12.436 32.311 43.898 1.00 76.69 98 GLN A O 1
ATOM 826 N N . VAL A 1 99 ? 12.606 31.171 45.824 1.00 78.50 99 VAL A N 1
ATOM 827 C CA . VAL A 1 99 ? 12.588 29.829 45.211 1.00 78.50 99 VAL A CA 1
ATOM 828 C C . VAL A 1 99 ? 11.273 29.570 44.467 1.00 78.50 99 VAL A C 1
ATOM 830 O O . VAL A 1 99 ? 11.283 29.065 43.339 1.00 78.50 99 VAL A O 1
ATOM 833 N N . ARG A 1 100 ? 10.128 29.956 45.048 1.00 76.69 100 ARG A N 1
ATOM 834 C CA . ARG A 1 100 ? 8.817 29.846 44.383 1.00 76.69 100 ARG A CA 1
ATOM 835 C C . ARG A 1 100 ? 8.742 30.667 43.100 1.00 76.69 100 ARG A C 1
ATOM 837 O O . ARG A 1 100 ? 8.253 30.157 42.092 1.00 76.69 100 ARG A O 1
ATOM 844 N N . ASP A 1 101 ? 9.243 31.898 43.107 1.00 80.12 101 ASP A N 1
ATOM 845 C CA . ASP A 1 101 ? 9.252 32.752 41.918 1.00 80.12 101 ASP A CA 1
ATOM 846 C C . ASP A 1 101 ? 10.197 32.230 40.830 1.00 80.12 101 ASP A C 1
ATOM 848 O O . ASP A 1 101 ? 9.854 32.273 39.645 1.00 80.12 101 ASP A O 1
ATOM 852 N N . VAL A 1 102 ? 11.359 31.686 41.205 1.00 81.44 102 VAL A N 1
ATOM 853 C CA . VAL A 1 102 ? 12.277 31.031 40.260 1.00 81.44 102 VAL A CA 1
ATOM 854 C C . VAL A 1 102 ? 11.610 29.812 39.621 1.00 81.44 102 VAL A C 1
ATOM 856 O O . VAL A 1 102 ? 11.622 29.685 38.393 1.00 81.44 102 VAL A O 1
ATOM 859 N N . ASN A 1 103 ? 10.951 28.962 40.413 1.00 82.62 103 ASN A N 1
ATOM 860 C CA . ASN A 1 103 ? 10.219 27.806 39.896 1.00 82.62 103 ASN A CA 1
ATOM 861 C C . ASN A 1 103 ? 9.052 28.219 38.988 1.00 82.62 103 ASN A C 1
ATOM 863 O O . ASN A 1 103 ? 8.901 27.638 37.916 1.00 82.62 103 ASN A O 1
ATOM 867 N N . ARG A 1 104 ? 8.297 29.272 39.335 1.00 82.31 104 ARG A N 1
ATOM 868 C CA . ARG A 1 104 ? 7.220 29.821 38.488 1.00 82.31 104 ARG A CA 1
ATOM 869 C C . ARG A 1 104 ? 7.742 30.361 37.155 1.00 82.31 104 ARG A C 1
ATOM 871 O O . ARG A 1 104 ? 7.120 30.179 36.112 1.00 82.31 104 ARG A O 1
ATOM 878 N N . LYS A 1 105 ? 8.893 31.039 37.166 1.00 84.00 105 LYS A N 1
ATOM 879 C CA . LYS A 1 105 ? 9.544 31.518 35.936 1.00 84.00 105 LYS A CA 1
ATOM 880 C C . LYS A 1 105 ? 10.057 30.355 35.087 1.00 84.00 105 LYS A C 1
ATOM 882 O O . LYS A 1 105 ? 9.980 30.427 33.861 1.00 84.00 105 LYS A O 1
ATOM 887 N N . ARG A 1 106 ? 10.561 29.289 35.717 1.00 77.81 106 ARG A N 1
ATOM 888 C CA . ARG A 1 106 ? 11.030 28.076 35.035 1.00 77.81 106 ARG A CA 1
ATOM 889 C C . ARG A 1 106 ? 9.879 27.314 34.380 1.00 77.81 106 ARG A C 1
ATOM 891 O O . ARG A 1 106 ? 10.003 26.976 33.208 1.00 77.81 106 ARG A O 1
ATOM 898 N N . THR A 1 107 ? 8.758 27.116 35.076 1.00 73.50 107 THR A N 1
ATOM 899 C CA . THR A 1 107 ? 7.563 26.483 34.495 1.00 73.50 107 THR A CA 1
ATOM 900 C C . THR A 1 107 ? 7.003 27.309 33.342 1.00 73.50 107 THR A C 1
ATOM 902 O O . THR A 1 107 ? 6.823 26.771 32.261 1.00 73.50 107 THR A O 1
ATOM 905 N N . ALA A 1 108 ? 6.877 28.632 33.489 1.00 76.44 108 ALA A N 1
ATOM 906 C CA . ALA A 1 108 ? 6.431 29.499 32.393 1.00 76.44 108 ALA A CA 1
ATOM 907 C C . ALA A 1 108 ? 7.368 29.471 31.167 1.00 76.44 108 ALA A C 1
ATOM 909 O O . ALA A 1 108 ? 6.923 29.641 30.031 1.00 76.44 108 ALA A O 1
ATOM 910 N N . ARG A 1 109 ? 8.679 29.283 31.376 1.00 74.25 109 ARG A N 1
ATOM 911 C CA . ARG A 1 109 ? 9.657 29.149 30.286 1.00 74.25 109 ARG A CA 1
ATOM 912 C C . ARG A 1 109 ? 9.553 27.783 29.601 1.00 74.25 109 ARG A C 1
ATOM 914 O O . ARG A 1 109 ? 9.644 27.738 28.378 1.00 74.25 109 ARG A O 1
ATOM 921 N N . ASN A 1 110 ? 9.335 26.713 30.367 1.00 71.12 110 ASN A N 1
ATOM 922 C CA . ASN A 1 110 ? 9.079 25.376 29.831 1.00 71.12 110 ASN A CA 1
ATOM 923 C C . ASN A 1 110 ? 7.767 25.346 29.036 1.00 71.12 110 ASN A C 1
ATOM 925 O O . ASN A 1 110 ? 7.810 24.965 27.877 1.00 71.12 110 ASN A O 1
ATOM 929 N N . ASP A 1 111 ? 6.667 25.891 29.565 1.00 68.56 111 ASP A N 1
ATOM 930 C CA . ASP A 1 111 ? 5.386 26.003 28.849 1.00 68.56 111 ASP A CA 1
ATOM 931 C C . ASP A 1 111 ? 5.525 26.773 27.529 1.00 68.56 111 ASP A C 1
ATOM 933 O O . ASP A 1 111 ? 4.967 26.384 26.508 1.00 68.56 111 ASP A O 1
ATOM 937 N N . LYS A 1 112 ? 6.288 27.876 27.512 1.00 66.69 112 LYS A N 1
ATOM 938 C CA . LYS A 1 112 ? 6.564 28.617 26.268 1.00 66.69 112 LYS A CA 1
ATOM 939 C C . LYS A 1 112 ? 7.389 27.802 25.275 1.00 66.69 112 LYS A C 1
ATOM 941 O O . LYS A 1 112 ? 7.171 27.931 24.073 1.00 66.69 112 LYS A O 1
ATOM 946 N N . ARG A 1 113 ? 8.354 27.011 25.754 1.00 61.59 113 ARG A N 1
ATOM 947 C CA . ARG A 1 113 ? 9.158 26.121 24.908 1.00 61.59 113 ARG A CA 1
ATOM 948 C C . ARG A 1 113 ? 8.290 25.009 24.334 1.00 61.59 113 ARG A C 1
ATOM 950 O O . ARG A 1 113 ? 8.361 24.783 23.135 1.00 61.59 113 ARG A O 1
ATOM 957 N N . ASP A 1 114 ? 7.457 24.388 25.156 1.00 55.44 114 ASP A N 1
ATOM 958 C CA . ASP A 1 114 ? 6.584 23.291 24.749 1.00 55.44 114 ASP A CA 1
ATOM 959 C C . ASP A 1 114 ? 5.528 23.797 23.751 1.00 55.44 114 ASP A C 1
ATOM 961 O O . ASP A 1 114 ? 5.423 23.238 22.667 1.00 55.44 114 ASP A O 1
ATOM 965 N N . ARG A 1 115 ? 4.926 24.980 23.971 1.00 57.69 115 ARG A N 1
ATOM 966 C CA . ARG A 1 115 ? 4.088 25.655 22.954 1.00 57.69 115 ARG A CA 1
ATOM 967 C C . ARG A 1 115 ? 4.823 25.936 21.639 1.00 57.69 115 ARG A C 1
ATOM 969 O O . ARG A 1 115 ? 4.211 25.904 20.579 1.00 57.69 115 ARG A O 1
ATOM 976 N N . ARG A 1 116 ? 6.126 26.242 21.677 1.00 53.69 116 ARG A N 1
ATOM 977 C CA . ARG A 1 116 ? 6.943 26.473 20.469 1.00 53.69 116 ARG A CA 1
ATOM 978 C C . ARG A 1 116 ? 7.255 25.172 19.724 1.00 53.69 116 ARG A C 1
ATOM 980 O O . ARG A 1 116 ? 7.385 25.199 18.505 1.00 53.69 116 ARG A O 1
ATOM 987 N N . VAL A 1 117 ? 7.389 24.063 20.452 1.00 47.22 117 VAL A N 1
ATOM 988 C CA . VAL A 1 117 ? 7.544 22.711 19.893 1.00 47.22 117 VAL A CA 1
ATOM 989 C C . VAL A 1 117 ? 6.216 22.214 19.313 1.00 47.22 117 VAL A C 1
ATOM 991 O O . VAL A 1 117 ? 6.221 21.578 18.265 1.00 47.22 117 VAL A O 1
ATOM 994 N N . ASP A 1 118 ? 5.085 22.569 19.922 1.00 43.84 118 ASP A N 1
ATOM 995 C CA . ASP A 1 118 ? 3.759 22.285 19.363 1.00 43.84 118 ASP A CA 1
ATOM 996 C C . ASP A 1 118 ? 3.490 23.120 18.098 1.00 43.84 118 ASP A C 1
ATOM 998 O O . ASP A 1 118 ? 2.989 22.595 17.109 1.00 43.84 118 ASP A O 1
ATOM 1002 N N . LEU A 1 119 ? 3.931 24.385 18.060 1.00 43.25 119 LEU A N 1
ATOM 1003 C CA . LEU A 1 119 ? 3.856 25.239 16.863 1.00 43.25 119 LEU A CA 1
ATOM 1004 C C . LEU A 1 119 ? 4.710 24.741 15.681 1.00 43.25 119 LEU A C 1
ATOM 1006 O O . LEU A 1 119 ? 4.388 25.062 14.541 1.00 43.25 119 LEU A O 1
ATOM 1010 N N . SER A 1 120 ? 5.778 23.959 15.905 1.00 42.97 120 SER A N 1
ATOM 1011 C CA . SER A 1 120 ? 6.542 23.353 14.797 1.00 42.97 120 SER A CA 1
ATOM 1012 C C . SER A 1 120 ? 5.886 22.089 14.232 1.00 42.97 120 SER A C 1
ATOM 1014 O O . SER A 1 120 ? 6.234 21.651 13.137 1.00 42.97 120 SER A O 1
ATOM 1016 N N . LYS A 1 121 ? 4.900 21.528 14.940 1.00 42.00 121 LYS A N 1
ATOM 1017 C CA . LYS A 1 121 ? 4.016 20.461 14.465 1.00 42.00 121 LYS A CA 1
ATOM 1018 C C . LYS A 1 121 ? 2.642 21.056 14.157 1.00 42.00 121 LYS A C 1
ATOM 1020 O O . LYS A 1 121 ? 1.649 20.697 14.776 1.00 42.00 121 LYS A O 1
ATOM 1025 N N . GLY A 1 122 ? 2.611 22.007 13.225 1.00 39.44 122 GLY A N 1
ATOM 1026 C CA . GLY A 1 122 ? 1.412 22.763 12.877 1.00 39.44 122 GLY A CA 1
ATOM 1027 C C . GLY A 1 122 ? 0.215 21.872 12.541 1.00 39.44 122 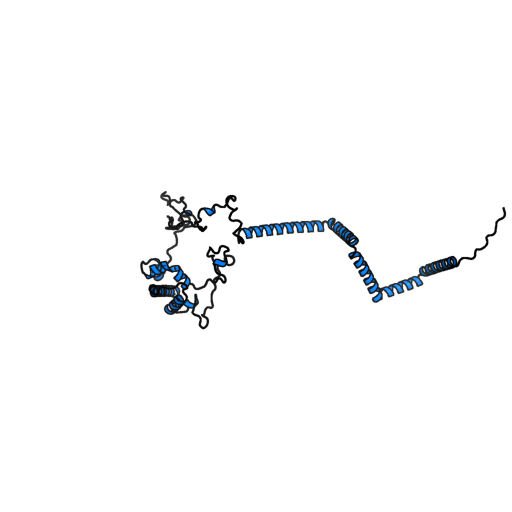GLY A C 1
ATOM 1028 O O . GLY A 1 122 ? 0.198 21.193 11.516 1.00 39.44 122 GLY A O 1
ATOM 1029 N N . PHE A 1 123 ? -0.803 21.930 13.394 1.00 34.50 123 PHE A N 1
ATOM 1030 C CA . PHE A 1 123 ? -2.187 21.782 12.976 1.00 34.50 123 PHE A CA 1
ATOM 1031 C C . PHE A 1 123 ? -2.711 23.210 12.778 1.00 34.50 123 PHE A C 1
ATOM 1033 O O . PHE A 1 123 ? -2.630 24.032 13.690 1.00 34.50 123 PHE A O 1
ATOM 1040 N N . VAL A 1 124 ? -3.099 23.547 11.548 1.00 41.38 124 VAL A N 1
ATOM 1041 C CA . VAL A 1 124 ? -3.557 24.888 11.162 1.00 41.38 124 VAL A CA 1
ATOM 1042 C C . VAL A 1 124 ? -5.080 24.855 11.152 1.00 41.38 124 VAL A C 1
ATOM 1044 O O . VAL A 1 124 ? -5.665 24.246 10.261 1.00 41.38 124 VAL A O 1
ATOM 1047 N N . ASP A 1 125 ? -5.711 25.481 12.145 1.00 42.31 125 ASP A N 1
ATOM 1048 C CA . ASP A 1 125 ? -7.171 25.431 12.317 1.00 42.31 125 ASP A CA 1
ATOM 1049 C C . ASP A 1 125 ? -7.936 26.415 11.400 1.00 42.31 125 ASP A C 1
ATOM 1051 O O . ASP A 1 125 ? -9.114 26.202 11.124 1.00 42.31 125 ASP A O 1
ATOM 1055 N N . GLU A 1 126 ? -7.291 27.461 10.859 1.00 41.22 126 GLU A N 1
ATOM 1056 C CA . GLU A 1 126 ? -7.939 28.445 9.970 1.00 41.22 126 GLU A CA 1
ATOM 1057 C C . GLU A 1 126 ? -7.018 28.898 8.817 1.00 41.22 126 GLU A C 1
ATOM 1059 O O . GLU A 1 126 ? -6.160 29.765 8.973 1.00 41.22 126 GLU A O 1
ATOM 1064 N N . GLU A 1 127 ? -7.215 28.333 7.619 1.00 44.59 127 GLU A N 1
ATOM 1065 C CA . GLU A 1 127 ? -6.428 28.650 6.408 1.00 44.59 127 GLU A CA 1
ATOM 1066 C C . GLU A 1 127 ? -6.907 29.906 5.638 1.00 44.59 127 GLU A C 1
ATOM 1068 O O . GLU A 1 127 ? -6.275 30.308 4.660 1.00 44.59 127 GLU A O 1
ATOM 1073 N N . HIS A 1 128 ? -8.016 30.549 6.026 1.00 40.31 128 HIS A N 1
ATOM 1074 C CA . HIS A 1 128 ? -8.692 31.512 5.139 1.00 40.31 128 HIS A CA 1
ATOM 1075 C C . HIS A 1 128 ? -8.328 32.995 5.311 1.00 40.31 128 HIS A C 1
ATOM 1077 O O . HIS A 1 128 ? -8.571 33.770 4.388 1.00 40.31 128 HIS A O 1
ATOM 1083 N N . THR A 1 129 ? -7.712 33.421 6.414 1.00 36.25 129 THR A N 1
ATOM 1084 C CA . THR A 1 129 ? -7.427 34.854 6.661 1.00 36.25 129 THR A CA 1
ATOM 1085 C C . THR A 1 129 ? -5.949 35.233 6.569 1.00 36.25 129 THR A C 1
ATOM 1087 O O . THR A 1 129 ? -5.622 36.416 6.507 1.00 36.25 129 THR A O 1
ATOM 1090 N N . THR A 1 130 ? -5.040 34.263 6.468 1.00 35.47 130 THR A N 1
ATOM 1091 C CA . THR A 1 130 ? -3.584 34.503 6.443 1.00 35.47 130 THR A CA 1
ATOM 1092 C C . THR A 1 130 ? -2.939 34.348 5.064 1.00 35.47 130 THR A C 1
ATOM 1094 O O . THR A 1 130 ? -1.798 34.767 4.881 1.00 35.47 130 THR A O 1
ATOM 1097 N N . PHE A 1 131 ? -3.658 33.839 4.058 1.00 37.22 131 PHE A N 1
ATOM 1098 C CA . PHE A 1 131 ? -3.088 33.574 2.728 1.00 37.22 131 PHE A CA 1
ATOM 1099 C C . PHE A 1 131 ? -2.754 34.840 1.915 1.00 37.22 131 PHE A C 1
ATOM 1101 O O . PHE A 1 131 ? -1.868 34.811 1.061 1.00 37.22 131 PHE A O 1
ATOM 1108 N N . ALA A 1 132 ? -3.437 35.964 2.165 1.00 39.75 132 ALA A N 1
ATOM 1109 C CA . ALA A 1 132 ? -3.236 37.198 1.396 1.00 39.75 132 ALA A CA 1
ATOM 1110 C C . ALA A 1 132 ? -2.085 38.078 1.924 1.00 39.75 132 ALA A C 1
ATOM 1112 O O . ALA A 1 132 ? -1.447 38.777 1.140 1.00 39.75 132 ALA A O 1
ATOM 1113 N N . LEU A 1 133 ? -1.782 38.020 3.227 1.00 38.84 133 LEU A N 1
ATOM 1114 C CA . LEU A 1 133 ? -0.751 38.850 3.874 1.00 38.84 133 LEU A CA 1
ATOM 1115 C C . LEU A 1 133 ? 0.622 38.168 3.983 1.00 38.84 133 LEU A C 1
ATOM 1117 O O . LEU A 1 133 ? 1.618 38.849 4.191 1.00 38.84 133 LEU A O 1
ATOM 1121 N N . TRP A 1 134 ? 0.697 36.849 3.782 1.00 38.75 134 TRP A N 1
ATOM 1122 C CA . TRP A 1 134 ? 1.959 36.094 3.739 1.00 38.75 134 TRP A CA 1
ATOM 1123 C C . TRP A 1 134 ? 2.743 36.252 2.428 1.00 38.75 134 TRP A C 1
ATOM 1125 O O . TRP A 1 134 ? 3.845 35.716 2.288 1.00 38.75 134 TRP A O 1
ATOM 1135 N N . ARG A 1 135 ? 2.209 36.996 1.451 1.00 41.81 135 ARG A N 1
ATOM 1136 C CA . ARG A 1 135 ? 2.998 37.414 0.293 1.00 41.81 135 ARG A CA 1
ATOM 1137 C C . ARG A 1 135 ? 4.049 38.430 0.760 1.00 41.81 135 ARG A C 1
ATOM 1139 O O . ARG A 1 135 ? 3.732 39.598 0.935 1.00 41.81 135 ARG A O 1
ATOM 1146 N N . ALA A 1 136 ? 5.295 37.966 0.870 1.00 40.81 136 ALA A N 1
ATOM 1147 C CA . ALA A 1 136 ? 6.537 38.731 0.680 1.00 40.81 136 ALA A CA 1
ATOM 1148 C C . ALA A 1 136 ? 7.419 39.116 1.888 1.00 40.81 136 ALA A C 1
ATOM 1150 O O . ALA A 1 136 ? 8.433 39.769 1.648 1.00 40.81 136 ALA A O 1
ATOM 1151 N N . THR A 1 137 ? 7.154 38.720 3.141 1.00 41.75 137 THR A N 1
ATOM 1152 C CA . THR A 1 137 ? 7.946 39.271 4.276 1.00 41.75 137 THR A CA 1
ATOM 1153 C C . THR A 1 137 ? 8.688 38.299 5.195 1.00 41.75 137 THR A C 1
ATOM 1155 O O . THR A 1 137 ? 9.459 38.776 6.028 1.00 41.75 137 THR A O 1
ATOM 1158 N N . GLU A 1 138 ? 8.606 36.976 5.021 1.00 41.50 138 GLU A N 1
ATOM 1159 C CA . GLU A 1 138 ? 9.444 36.045 5.799 1.00 41.50 138 GLU A CA 1
ATOM 1160 C C . GLU A 1 138 ? 10.518 35.346 4.948 1.00 41.50 138 GLU A C 1
ATOM 1162 O O . GLU A 1 138 ? 10.235 34.670 3.951 1.00 41.50 138 GLU A O 1
ATOM 1167 N N . LYS A 1 139 ? 11.782 35.507 5.377 1.00 41.66 139 LYS A N 1
ATOM 1168 C CA . LYS A 1 139 ? 12.943 34.721 4.926 1.00 41.66 139 LYS A CA 1
ATOM 1169 C C . LYS A 1 139 ? 12.677 33.245 5.245 1.00 41.66 139 LYS A C 1
ATOM 1171 O O . LYS A 1 139 ? 12.779 32.845 6.401 1.00 41.66 139 LYS A O 1
ATOM 1176 N N . GLY A 1 140 ? 12.335 32.469 4.218 1.00 43.62 140 GLY A N 1
ATOM 1177 C CA . GLY A 1 140 ? 11.979 31.047 4.319 1.00 43.62 140 GLY A CA 1
ATOM 1178 C C . GLY A 1 140 ? 10.855 30.604 3.374 1.00 43.62 140 GLY A C 1
ATOM 1179 O O . GLY A 1 140 ? 10.617 29.412 3.246 1.00 43.62 140 GLY A O 1
ATOM 1180 N N . SER A 1 141 ? 10.188 31.533 2.679 1.00 42.44 141 SER A N 1
ATOM 1181 C CA . SER A 1 141 ? 9.097 31.249 1.725 1.00 42.44 141 SER A CA 1
ATOM 1182 C C . SER A 1 141 ? 9.550 30.829 0.308 1.00 42.44 141 SER A C 1
ATOM 1184 O O . SER A 1 141 ? 8.805 31.004 -0.656 1.00 42.44 141 SER A O 1
ATOM 1186 N N . ASP A 1 142 ? 10.743 30.240 0.168 1.00 42.69 142 ASP A N 1
ATOM 1187 C CA . ASP A 1 142 ? 11.285 29.768 -1.124 1.00 42.69 142 ASP A CA 1
ATOM 1188 C C . ASP A 1 142 ? 10.531 28.545 -1.703 1.00 42.69 142 ASP A C 1
ATOM 1190 O O . ASP A 1 142 ? 10.662 28.230 -2.887 1.00 42.69 142 ASP A O 1
ATOM 1194 N N . ASP A 1 143 ? 9.668 27.892 -0.915 1.00 51.28 143 ASP A N 1
ATOM 1195 C CA . ASP A 1 143 ? 8.951 26.655 -1.281 1.00 51.28 143 ASP A CA 1
ATOM 1196 C C . ASP A 1 143 ? 7.784 26.847 -2.276 1.00 51.28 143 ASP A C 1
ATOM 1198 O O . ASP A 1 143 ? 7.052 25.904 -2.594 1.00 51.28 143 ASP A O 1
ATOM 1202 N N . MET A 1 144 ? 7.576 28.064 -2.785 1.00 49.81 144 MET A N 1
ATOM 1203 C CA . MET A 1 144 ? 6.533 28.364 -3.779 1.00 49.81 144 MET A CA 1
ATOM 1204 C C . MET A 1 144 ? 6.955 28.070 -5.225 1.00 49.81 144 MET A C 1
ATOM 1206 O O . MET A 1 144 ? 6.111 28.109 -6.117 1.00 49.81 144 MET A O 1
ATOM 1210 N N . LYS A 1 145 ? 8.242 27.796 -5.474 1.00 57.91 145 LYS A N 1
ATOM 1211 C CA . LYS A 1 145 ? 8.796 27.669 -6.831 1.00 57.91 145 LYS A CA 1
ATOM 1212 C C . LYS A 1 145 ? 8.217 26.496 -7.629 1.00 57.91 145 LYS A C 1
ATOM 1214 O O . LYS A 1 145 ? 8.056 26.612 -8.839 1.00 57.91 145 LYS A O 1
ATOM 1219 N N . ASP A 1 146 ? 7.860 25.414 -6.945 1.00 62.22 146 ASP A N 1
ATOM 1220 C CA . ASP A 1 146 ? 7.426 24.163 -7.569 1.00 62.22 146 ASP A CA 1
ATOM 1221 C C . ASP A 1 146 ? 5.943 23.881 -7.299 1.00 62.22 146 ASP A C 1
ATOM 1223 O O . ASP A 1 146 ? 5.585 22.751 -6.987 1.00 62.22 146 ASP A O 1
ATOM 1227 N N . ARG A 1 147 ? 5.059 24.888 -7.347 1.00 66.19 147 ARG A N 1
ATOM 1228 C CA . ARG A 1 147 ? 3.602 24.678 -7.230 1.00 66.19 147 ARG A CA 1
ATOM 1229 C C . ARG A 1 147 ? 2.903 24.797 -8.584 1.00 66.19 147 ARG A C 1
ATOM 1231 O O . ARG A 1 147 ? 3.179 25.720 -9.343 1.00 66.19 147 ARG A O 1
ATOM 1238 N N . ASP A 1 148 ? 1.991 23.870 -8.874 1.00 63.66 148 ASP A N 1
ATOM 1239 C CA . ASP A 1 148 ? 1.113 23.944 -10.044 1.00 63.66 148 ASP A CA 1
ATOM 1240 C C . ASP A 1 148 ? 0.053 25.053 -9.887 1.00 63.66 148 ASP A C 1
ATOM 1242 O O . ASP A 1 148 ? -0.109 25.648 -8.817 1.00 63.66 148 ASP A O 1
ATOM 1246 N N . GLU A 1 149 ? -0.706 25.321 -10.952 1.00 61.22 149 GLU A N 1
ATOM 1247 C CA . GLU A 1 149 ? -1.795 26.315 -10.960 1.00 61.22 149 GLU A CA 1
ATOM 1248 C C . GLU A 1 149 ? -2.869 26.045 -9.886 1.00 61.22 149 GLU A C 1
ATOM 1250 O O . GLU A 1 149 ? -3.595 26.949 -9.475 1.00 61.22 149 GLU A O 1
ATOM 1255 N N . ASN A 1 150 ? -2.938 24.810 -9.376 1.00 67.19 150 ASN A N 1
ATOM 1256 C CA . ASN A 1 150 ? -3.852 24.381 -8.322 1.00 67.19 150 ASN A CA 1
ATOM 1257 C C . ASN A 1 150 ? -3.227 24.447 -6.913 1.00 67.19 150 ASN A C 1
ATOM 1259 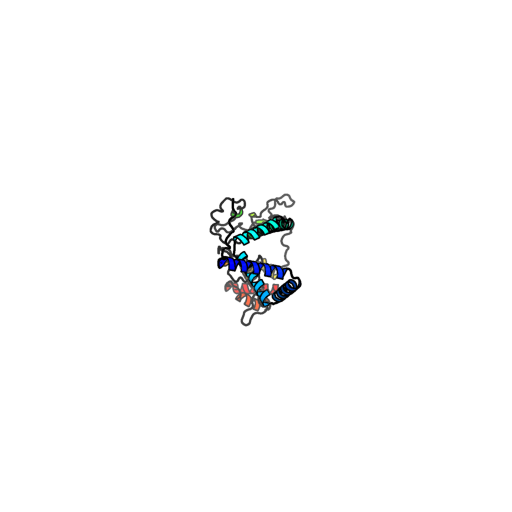O O . ASN A 1 150 ? -3.871 24.030 -5.945 1.00 67.19 150 ASN A O 1
ATOM 1263 N N . GLY A 1 151 ? -1.992 24.943 -6.783 1.00 62.81 151 GLY A N 1
ATOM 1264 C CA . GLY A 1 151 ? -1.250 25.054 -5.528 1.00 62.81 151 GLY A CA 1
ATOM 1265 C C . GLY A 1 151 ? -0.622 23.747 -5.029 1.00 62.81 151 GLY A C 1
ATOM 1266 O O . GLY A 1 151 ? -0.195 23.688 -3.875 1.00 62.81 151 GLY A O 1
ATOM 1267 N N . ARG A 1 152 ? -0.566 22.693 -5.850 1.00 64.56 152 ARG A N 1
ATOM 1268 C CA . ARG A 1 152 ? 0.052 21.405 -5.500 1.00 64.56 152 ARG A CA 1
ATOM 1269 C C . ARG A 1 152 ? 1.540 21.453 -5.794 1.00 64.56 152 ARG A C 1
ATOM 1271 O O . ARG A 1 152 ? 1.937 21.899 -6.862 1.00 64.56 152 ARG A O 1
ATOM 1278 N N . HIS A 1 153 ? 2.355 20.932 -4.884 1.00 70.19 153 HIS A N 1
ATOM 1279 C CA . HIS A 1 153 ? 3.782 20.776 -5.145 1.00 70.19 153 HIS A CA 1
ATOM 1280 C C . HIS A 1 153 ? 4.007 19.778 -6.296 1.00 70.19 153 HIS A C 1
ATOM 1282 O O . HIS A 1 153 ? 3.559 18.633 -6.227 1.00 70.19 153 HIS A O 1
ATOM 1288 N N . TYR A 1 154 ? 4.683 20.217 -7.354 1.00 71.62 154 TYR A N 1
ATOM 1289 C CA . TYR A 1 154 ? 4.989 19.460 -8.556 1.00 71.62 154 TYR A CA 1
ATOM 1290 C C . TYR A 1 154 ? 6.444 19.699 -8.983 1.00 71.62 154 TYR A C 1
ATOM 1292 O O . TYR A 1 154 ? 6.783 20.722 -9.569 1.00 71.62 154 TYR A O 1
ATOM 1300 N N . LEU A 1 155 ? 7.299 18.706 -8.729 1.00 71.25 155 LEU A N 1
ATOM 1301 C CA . LEU A 1 155 ? 8.741 18.725 -9.025 1.00 71.25 155 LEU A CA 1
ATOM 1302 C C . LEU A 1 155 ? 9.079 18.329 -10.480 1.00 71.25 155 LEU A C 1
ATOM 1304 O O . LEU A 1 155 ? 10.237 18.063 -10.809 1.00 71.25 155 LEU A O 1
ATOM 1308 N N . GLY A 1 156 ? 8.076 18.261 -11.362 1.00 77.88 156 GLY A N 1
ATOM 1309 C CA . GLY A 1 156 ? 8.229 17.766 -12.730 1.00 77.88 156 GLY A CA 1
ATOM 1310 C C . GLY A 1 156 ? 8.124 16.242 -12.852 1.00 77.88 156 GLY A C 1
ATOM 1311 O O . GLY A 1 156 ? 7.682 15.546 -11.938 1.00 77.88 156 GLY A O 1
ATOM 1312 N N . ARG A 1 157 ? 8.506 15.714 -14.022 1.00 78.75 157 ARG A N 1
ATOM 1313 C CA . ARG A 1 157 ? 8.575 14.264 -14.259 1.00 78.75 157 ARG A CA 1
ATOM 1314 C C . ARG A 1 157 ? 9.838 13.686 -13.615 1.00 78.75 157 ARG A C 1
ATOM 1316 O O . ARG A 1 157 ? 10.882 14.329 -13.597 1.00 78.75 157 ARG A O 1
ATOM 1323 N N . MET A 1 158 ? 9.728 12.460 -13.111 1.00 83.75 158 MET A N 1
ATOM 1324 C CA . MET A 1 158 ? 10.855 11.677 -12.607 1.00 83.75 158 MET A CA 1
ATOM 1325 C C . MET A 1 158 ? 11.459 10.896 -13.781 1.00 83.75 158 MET A C 1
ATOM 1327 O O . MET A 1 158 ? 11.083 9.753 -14.023 1.00 83.75 158 MET A O 1
ATOM 1331 N N . ASP A 1 159 ? 12.294 11.551 -14.586 1.00 86.88 159 ASP A N 1
ATOM 1332 C CA . ASP A 1 159 ? 12.844 11.019 -15.845 1.00 86.88 159 ASP A CA 1
ATOM 1333 C C . ASP A 1 159 ? 14.380 11.012 -15.900 1.00 86.88 159 ASP A C 1
ATOM 1335 O O . ASP A 1 159 ? 14.978 10.400 -16.788 1.00 86.88 159 ASP A O 1
ATOM 1339 N N . VAL A 1 160 ? 15.035 11.648 -14.933 1.00 87.06 160 VAL A N 1
ATOM 1340 C CA . VAL A 1 160 ? 16.492 11.738 -14.865 1.00 87.06 160 VAL A CA 1
ATOM 1341 C C . VAL A 1 160 ? 17.061 10.475 -14.247 1.00 87.06 160 VAL A C 1
ATOM 1343 O O . VAL A 1 160 ? 16.592 10.042 -13.199 1.00 87.06 160 VAL A O 1
ATOM 1346 N N . ARG A 1 161 ? 18.115 9.914 -14.842 1.00 86.94 161 ARG A N 1
ATOM 1347 C CA . ARG A 1 161 ? 18.816 8.743 -14.303 1.00 86.94 161 ARG A CA 1
ATOM 1348 C C . ARG A 1 161 ? 20.114 9.135 -13.606 1.00 86.94 161 ARG A C 1
ATOM 1350 O O . ARG A 1 161 ? 20.875 9.957 -14.108 1.00 86.94 161 ARG A O 1
ATOM 1357 N N . CYS A 1 162 ? 20.374 8.511 -12.464 1.00 86.19 162 CYS A N 1
ATOM 1358 C CA . CYS A 1 162 ? 21.653 8.581 -11.768 1.00 86.19 162 CYS A CA 1
ATOM 1359 C C . CYS A 1 162 ? 22.712 7.804 -12.560 1.00 86.19 162 CYS A C 1
ATOM 1361 O O . CYS A 1 162 ? 22.501 6.625 -12.838 1.00 86.19 162 CYS A O 1
ATOM 1363 N N . GLY A 1 163 ? 23.857 8.414 -12.867 1.00 84.00 163 GLY A N 1
ATOM 1364 C CA . GLY A 1 163 ? 24.920 7.732 -13.616 1.00 84.00 163 GLY A CA 1
ATOM 1365 C C . GLY A 1 163 ? 25.601 6.593 -12.852 1.00 84.00 163 GLY A C 1
ATOM 1366 O O . GLY A 1 163 ? 26.096 5.674 -13.482 1.00 84.00 163 GLY A O 1
ATOM 1367 N N . TYR A 1 164 ? 25.555 6.591 -11.512 1.00 82.69 164 TYR A N 1
ATOM 1368 C CA . TYR A 1 164 ? 26.160 5.514 -10.717 1.00 82.69 164 TYR A CA 1
ATOM 1369 C C . TYR A 1 164 ? 25.275 4.265 -10.603 1.00 82.69 164 TYR A C 1
ATOM 1371 O O . TYR A 1 164 ? 25.727 3.162 -10.865 1.00 82.69 164 TYR A O 1
ATOM 1379 N N . CYS A 1 165 ? 24.022 4.413 -10.156 1.00 82.44 165 CYS A N 1
ATOM 1380 C CA . CYS A 1 165 ? 23.151 3.268 -9.843 1.00 82.44 165 CYS A CA 1
ATOM 1381 C C . CYS A 1 165 ? 21.952 3.117 -10.790 1.00 82.44 165 CYS A C 1
ATOM 1383 O O . CYS A 1 165 ? 21.098 2.268 -10.555 1.00 82.44 165 CYS A O 1
ATOM 1385 N N . GLY A 1 166 ? 21.808 3.988 -11.793 1.00 82.12 166 GLY A N 1
ATOM 1386 C CA . GLY A 1 166 ? 20.702 3.946 -12.753 1.00 82.12 166 GLY A CA 1
ATOM 1387 C C . GLY A 1 166 ? 19.321 4.325 -12.202 1.00 82.12 166 GLY A C 1
ATOM 1388 O O . GLY A 1 166 ? 18.364 4.375 -12.975 1.00 82.12 166 GLY A O 1
ATOM 1389 N N . ALA A 1 167 ? 19.197 4.618 -10.901 1.00 83.38 167 ALA A N 1
ATOM 1390 C CA . ALA A 1 167 ? 17.934 5.026 -10.289 1.00 83.38 167 ALA A CA 1
ATOM 1391 C C . ALA A 1 167 ? 17.369 6.285 -10.960 1.00 83.38 167 ALA A C 1
ATOM 1393 O O . ALA A 1 167 ? 18.125 7.170 -11.368 1.00 83.38 167 ALA A O 1
ATOM 1394 N N . ILE A 1 168 ? 16.042 6.364 -11.051 1.00 87.12 168 ILE A N 1
ATOM 1395 C CA . ILE A 1 168 ? 15.339 7.495 -11.655 1.00 87.12 168 ILE A CA 1
ATOM 1396 C C . ILE A 1 168 ? 14.945 8.481 -10.547 1.00 87.12 168 ILE A C 1
ATOM 1398 O O . ILE A 1 168 ? 14.445 8.057 -9.508 1.00 87.12 168 ILE A O 1
ATOM 1402 N N . GLY A 1 169 ? 15.173 9.775 -10.758 1.00 85.25 169 GLY A N 1
ATOM 1403 C CA . GLY A 1 169 ? 14.892 10.840 -9.793 1.00 85.25 169 GLY A CA 1
ATOM 1404 C C . GLY A 1 169 ? 14.413 12.125 -10.464 1.00 85.25 169 GLY A C 1
ATOM 1405 O O . GLY A 1 169 ? 14.216 12.176 -11.684 1.00 85.25 169 GLY A O 1
ATOM 1406 N N . PHE A 1 170 ? 14.190 13.166 -9.664 1.00 86.75 170 PHE A N 1
ATOM 1407 C CA . PHE A 1 170 ? 13.717 14.456 -10.170 1.00 86.75 170 PHE A CA 1
ATOM 1408 C C . PHE A 1 170 ? 14.878 15.347 -10.610 1.00 86.75 170 PHE A C 1
ATOM 1410 O O . PHE A 1 170 ? 15.959 15.339 -10.021 1.00 86.75 170 PHE A O 1
ATOM 1417 N N . ARG A 1 171 ? 14.639 16.206 -11.610 1.00 82.12 171 ARG A N 1
ATOM 1418 C CA . ARG A 1 171 ? 15.633 17.202 -12.053 1.00 82.12 171 ARG A CA 1
ATOM 1419 C C . ARG A 1 171 ? 16.125 18.103 -10.922 1.00 82.12 171 ARG A C 1
ATOM 1421 O O . ARG A 1 171 ? 17.305 18.430 -10.896 1.00 82.12 171 ARG A O 1
ATOM 1428 N N . GLY A 1 172 ? 15.251 18.480 -9.989 1.00 79.44 172 GLY A N 1
ATOM 1429 C CA . GLY A 1 172 ? 15.617 19.313 -8.837 1.00 79.44 172 GLY A CA 1
ATOM 1430 C C . GLY A 1 172 ? 16.588 18.641 -7.858 1.00 79.44 172 GLY A C 1
ATOM 1431 O O . GLY A 1 172 ? 17.267 19.326 -7.101 1.00 79.44 172 GLY A O 1
ATOM 1432 N N . GLU A 1 173 ? 16.698 17.312 -7.894 1.00 82.38 173 GLU A N 1
ATOM 1433 C CA . GLU A 1 173 ? 17.571 16.536 -7.007 1.00 82.38 173 GLU A CA 1
ATOM 1434 C C . GLU A 1 173 ? 18.977 16.337 -7.593 1.00 82.38 173 GLU A C 1
ATOM 1436 O O . GLU A 1 173 ? 19.875 15.836 -6.905 1.00 82.38 173 GLU A O 1
ATOM 1441 N N . LEU A 1 174 ? 19.181 16.714 -8.863 1.00 82.75 174 LEU A N 1
ATOM 1442 C CA . LEU A 1 174 ? 20.450 16.557 -9.562 1.00 82.75 174 LEU A CA 1
ATOM 1443 C C . LEU A 1 174 ? 21.568 17.344 -8.888 1.00 82.75 174 LEU A C 1
ATOM 1445 O O . LEU A 1 174 ? 21.485 18.547 -8.640 1.00 82.75 174 LEU A O 1
ATOM 1449 N N . LYS A 1 175 ? 22.687 16.659 -8.699 1.00 78.06 175 LYS A N 1
ATOM 1450 C CA . LYS A 1 175 ? 23.972 17.232 -8.335 1.00 78.06 175 LYS A CA 1
ATOM 1451 C C . LYS A 1 175 ? 24.936 16.974 -9.490 1.00 78.06 175 LYS A C 1
ATOM 1453 O O . LYS A 1 175 ? 25.040 15.874 -10.017 1.00 78.06 175 LYS A O 1
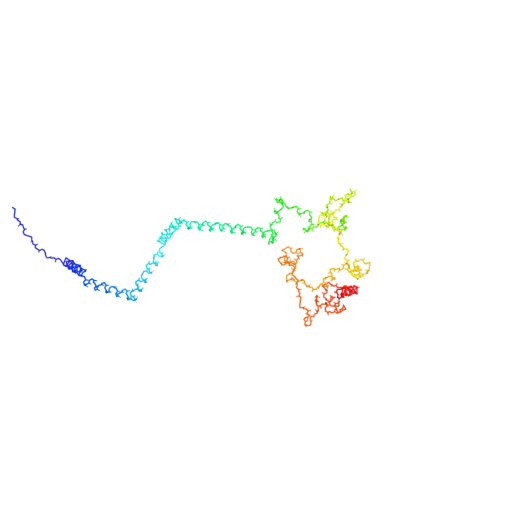ATOM 1458 N N . THR A 1 176 ? 25.638 18.021 -9.900 1.00 65.94 176 THR A N 1
ATOM 1459 C CA . THR A 1 176 ? 26.575 18.024 -11.040 1.00 65.94 176 THR A CA 1
ATOM 1460 C C . THR A 1 176 ? 28.038 17.863 -10.611 1.00 65.94 176 THR A C 1
ATOM 1462 O O . THR A 1 176 ? 28.947 18.201 -11.363 1.00 65.94 176 THR A O 1
ATOM 1465 N N . LYS A 1 177 ? 28.280 17.388 -9.381 1.00 61.56 177 LYS A N 1
ATOM 1466 C CA . LYS A 1 177 ? 29.617 17.273 -8.768 1.00 61.56 177 LYS A CA 1
ATOM 1467 C C . LYS A 1 177 ? 29.948 15.818 -8.413 1.00 61.56 177 LYS A C 1
ATOM 1469 O O . LYS A 1 177 ? 30.129 15.499 -7.235 1.00 61.56 177 LYS A O 1
ATOM 1474 N N . GLY A 1 178 ? 29.945 14.938 -9.408 1.00 61.78 178 GLY A N 1
ATOM 1475 C CA . GLY A 1 178 ? 30.473 13.577 -9.312 1.00 61.78 178 GLY A CA 1
ATOM 1476 C C . GLY A 1 178 ? 31.374 13.300 -10.509 1.00 61.78 178 GLY A C 1
ATOM 1477 O O . GLY A 1 178 ? 31.055 13.758 -11.603 1.00 61.78 178 GLY A O 1
ATOM 1478 N N . ASP A 1 179 ? 32.471 12.581 -10.287 1.00 64.81 179 ASP A N 1
ATOM 1479 C CA . ASP A 1 179 ? 33.418 12.168 -11.324 1.00 64.81 179 ASP A CA 1
ATOM 1480 C C . ASP A 1 179 ? 33.484 10.629 -11.331 1.00 64.81 179 ASP A C 1
ATOM 1482 O O . ASP A 1 179 ? 33.459 10.016 -10.259 1.00 64.81 179 ASP A O 1
ATOM 1486 N N . ASP A 1 180 ? 33.560 9.996 -12.504 1.00 66.06 180 ASP A N 1
ATOM 1487 C CA . ASP A 1 180 ? 33.590 8.520 -12.657 1.00 66.06 180 ASP A CA 1
ATOM 1488 C C . ASP A 1 180 ? 34.987 7.898 -12.489 1.00 66.06 180 ASP A C 1
ATOM 1490 O O . ASP A 1 180 ? 35.268 6.807 -12.967 1.00 66.06 180 ASP A O 1
ATOM 1494 N N . GLY A 1 181 ? 35.907 8.590 -11.817 1.00 63.53 181 GLY A N 1
ATOM 1495 C CA . GLY A 1 181 ? 37.311 8.167 -11.726 1.00 63.53 181 GLY A CA 1
ATOM 1496 C C . GLY A 1 181 ? 38.127 8.476 -12.989 1.00 63.53 181 GLY A C 1
ATOM 1497 O O . GLY A 1 181 ? 39.292 8.836 -12.861 1.00 63.53 181 GLY A O 1
ATOM 1498 N N . ASP A 1 182 ? 37.494 8.493 -14.166 1.00 65.81 182 ASP A N 1
ATOM 1499 C CA . ASP A 1 182 ? 38.100 8.858 -15.461 1.00 65.81 182 ASP A CA 1
ATOM 1500 C C . ASP A 1 182 ? 38.040 10.371 -15.782 1.00 65.81 182 ASP A C 1
ATOM 1502 O O . ASP A 1 182 ? 38.360 10.805 -16.887 1.00 65.81 182 ASP A O 1
ATOM 1506 N N . GLY A 1 183 ? 37.593 11.205 -14.835 1.00 64.62 183 GLY A N 1
ATOM 1507 C CA . GLY A 1 183 ? 37.507 12.668 -14.995 1.00 64.62 183 GLY A CA 1
ATOM 1508 C C . GLY A 1 183 ? 36.273 13.184 -15.753 1.00 64.62 183 GLY A C 1
ATOM 1509 O O . GLY A 1 183 ? 36.113 14.396 -15.917 1.00 64.62 183 GLY A O 1
ATOM 1510 N N . ASN A 1 184 ? 35.372 12.296 -16.180 1.00 73.12 184 ASN A N 1
ATOM 1511 C CA . ASN A 1 184 ? 34.080 12.674 -16.753 1.00 73.12 184 ASN A CA 1
ATOM 1512 C C . ASN A 1 184 ? 33.077 13.047 -15.655 1.00 73.12 184 ASN A C 1
ATOM 1514 O O . ASN A 1 184 ? 32.969 12.349 -14.648 1.00 73.12 184 ASN A O 1
ATOM 1518 N N . LYS A 1 185 ? 32.314 14.130 -15.869 1.00 73.00 185 LYS A N 1
ATOM 1519 C CA . LYS A 1 185 ? 31.282 14.596 -14.930 1.00 73.00 185 LYS A CA 1
ATOM 1520 C C . LYS A 1 185 ? 30.027 13.743 -15.037 1.00 73.00 185 LYS A C 1
ATOM 1522 O O . LYS A 1 185 ? 29.363 13.751 -16.075 1.00 73.00 185 LYS A O 1
ATOM 1527 N N . ILE A 1 186 ? 29.650 13.094 -13.943 1.00 77.50 186 ILE A N 1
ATOM 1528 C CA . ILE A 1 186 ? 28.445 12.276 -13.866 1.00 77.50 186 ILE A CA 1
ATOM 1529 C C . ILE A 1 186 ? 27.338 13.009 -13.130 1.00 77.50 186 ILE A C 1
ATOM 1531 O O . ILE A 1 186 ? 27.518 13.601 -12.063 1.00 77.50 186 ILE A O 1
ATOM 1535 N N . GLN A 1 187 ? 26.151 12.936 -13.724 1.00 82.31 187 GLN A N 1
ATOM 1536 C CA . GLN A 1 187 ? 24.916 13.373 -13.098 1.00 82.31 187 GLN A CA 1
ATOM 1537 C C . GLN A 1 187 ? 24.504 12.360 -12.031 1.00 82.31 187 GLN A C 1
ATOM 1539 O O . GLN A 1 187 ? 24.257 11.189 -12.321 1.00 82.31 187 GLN A O 1
ATOM 1544 N N . ASN A 1 188 ? 24.422 12.801 -10.780 1.00 84.38 188 ASN A N 1
ATOM 1545 C CA . ASN A 1 188 ? 24.000 11.958 -9.669 1.00 84.38 188 ASN A CA 1
ATOM 1546 C C . ASN A 1 188 ? 23.065 12.715 -8.726 1.00 84.38 188 ASN A C 1
ATOM 1548 O O . ASN A 1 188 ? 23.012 13.936 -8.727 1.00 84.38 188 ASN A O 1
ATOM 1552 N N . PHE A 1 189 ? 22.362 11.997 -7.854 1.00 84.69 189 PHE A N 1
ATOM 1553 C CA . PHE A 1 189 ? 21.539 12.618 -6.801 1.00 84.69 189 PHE A CA 1
ATOM 1554 C C . PHE A 1 189 ? 22.303 12.746 -5.462 1.00 84.69 189 PHE A C 1
ATOM 1556 O O . PHE A 1 189 ? 21.751 13.023 -4.394 1.00 84.69 189 PHE A O 1
ATOM 1563 N N . GLY A 1 190 ? 23.626 12.545 -5.496 1.00 80.88 190 GLY A N 1
ATOM 1564 C CA . GLY A 1 190 ? 24.525 12.661 -4.349 1.00 80.88 190 GLY A CA 1
ATOM 1565 C C . GLY A 1 190 ? 24.281 11.639 -3.236 1.00 80.88 190 GLY A C 1
ATOM 1566 O O . GLY A 1 190 ? 24.211 10.435 -3.479 1.00 80.88 190 GLY A O 1
ATOM 1567 N N . SER A 1 191 ? 24.227 12.127 -1.991 1.00 80.69 191 SER A N 1
ATOM 1568 C CA . SER A 1 191 ? 24.122 11.301 -0.781 1.00 80.69 191 SER A CA 1
ATOM 1569 C C . SER A 1 191 ? 22.755 10.654 -0.566 1.00 80.69 191 SER A C 1
ATOM 1571 O O . SER A 1 191 ? 22.677 9.697 0.189 1.00 80.69 191 SER A O 1
ATOM 1573 N N . LEU A 1 192 ? 21.696 11.161 -1.203 1.00 78.19 192 LEU A N 1
ATOM 1574 C CA . LEU A 1 192 ? 20.329 10.673 -0.986 1.00 78.19 192 LEU A CA 1
ATOM 1575 C C . LEU A 1 192 ? 19.972 9.446 -1.834 1.00 78.19 192 LEU A C 1
ATOM 1577 O O . LEU A 1 192 ? 19.007 8.765 -1.521 1.00 78.19 192 LEU A O 1
ATOM 1581 N N . CYS A 1 193 ? 20.737 9.160 -2.889 1.00 84.31 193 CYS A N 1
ATOM 1582 C CA . CYS A 1 193 ? 20.461 8.039 -3.787 1.00 84.31 193 CYS A CA 1
ATOM 1583 C C . CYS A 1 193 ? 21.399 6.856 -3.522 1.00 84.31 193 CYS A C 1
ATOM 1585 O O . CYS A 1 193 ? 21.018 5.902 -2.858 1.00 84.31 193 CYS A O 1
ATOM 1587 N N . CYS A 1 194 ? 22.643 6.924 -3.996 1.00 80.31 194 CYS A N 1
ATOM 1588 C CA . CYS A 1 194 ? 23.619 5.828 -3.914 1.00 80.31 194 CYS A CA 1
ATOM 1589 C C . CYS A 1 194 ? 24.878 6.220 -3.132 1.00 80.31 194 CYS A C 1
ATOM 1591 O O . CYS A 1 194 ? 25.947 5.639 -3.312 1.00 80.31 194 CYS A O 1
ATOM 1593 N N . CYS A 1 195 ? 24.783 7.265 -2.304 1.00 81.94 195 CYS A N 1
ATOM 1594 C CA . CYS A 1 195 ? 25.922 7.822 -1.578 1.00 81.94 195 CYS A CA 1
ATOM 1595 C C . CYS A 1 195 ? 27.108 8.194 -2.485 1.00 81.94 195 CYS A C 1
ATOM 1597 O O . CYS A 1 195 ? 28.258 8.014 -2.089 1.00 81.94 195 CYS A O 1
ATOM 1599 N N . LYS A 1 196 ? 26.825 8.749 -3.677 1.00 79.31 196 LYS A N 1
ATOM 1600 C CA . LYS A 1 196 ? 27.812 9.026 -4.743 1.00 79.31 196 LYS A CA 1
ATOM 1601 C C . LYS A 1 196 ? 28.514 7.753 -5.261 1.00 79.31 196 LYS A C 1
ATOM 1603 O O . LYS A 1 196 ? 29.735 7.712 -5.319 1.00 79.31 196 LYS A O 1
ATOM 1608 N N . GLY A 1 197 ? 27.744 6.708 -5.561 1.00 78.00 197 GLY A N 1
ATOM 1609 C CA . GLY A 1 197 ? 28.261 5.449 -6.116 1.00 78.00 197 GLY A CA 1
ATOM 1610 C C . GLY A 1 197 ? 28.851 4.473 -5.096 1.00 78.00 197 GLY A C 1
ATOM 1611 O O . GLY A 1 197 ? 29.312 3.407 -5.478 1.00 78.00 197 GLY A O 1
ATOM 1612 N N . LYS A 1 198 ? 28.804 4.787 -3.795 1.00 80.69 198 LYS A N 1
ATOM 1613 C CA . LYS A 1 198 ? 29.256 3.869 -2.731 1.00 80.69 198 LYS A CA 1
ATOM 1614 C C . LYS A 1 198 ? 28.337 2.665 -2.544 1.00 80.69 198 LYS A C 1
ATOM 1616 O O . LYS A 1 198 ? 28.777 1.636 -2.047 1.00 80.69 198 LYS A O 1
ATOM 1621 N N . ILE A 1 199 ? 27.057 2.826 -2.862 1.00 78.69 199 ILE A N 1
ATOM 1622 C CA . ILE A 1 199 ? 26.055 1.765 -2.776 1.00 78.69 199 ILE A CA 1
ATOM 1623 C C . ILE A 1 199 ? 25.764 1.318 -4.206 1.00 78.69 199 ILE A C 1
ATOM 1625 O O . ILE A 1 199 ? 25.333 2.141 -5.019 1.00 78.69 199 ILE A O 1
ATOM 1629 N N . GLY A 1 200 ? 25.990 0.034 -4.495 1.00 68.94 200 GLY A N 1
ATOM 1630 C CA . GLY A 1 200 ? 25.785 -0.607 -5.801 1.00 68.94 200 GLY A CA 1
ATOM 1631 C C . GLY A 1 200 ? 24.314 -0.788 -6.182 1.00 68.94 200 GLY A C 1
ATOM 1632 O O . GLY A 1 200 ? 23.917 -1.865 -6.599 1.00 68.94 200 GLY A O 1
ATOM 1633 N N . GLY A 1 201 ? 23.502 0.257 -6.005 1.00 67.69 201 GLY A N 1
ATOM 1634 C CA . GLY A 1 201 ? 22.073 0.231 -6.291 1.00 67.69 201 GLY A CA 1
ATOM 1635 C C . GLY A 1 201 ? 21.281 -0.725 -5.399 1.00 67.69 201 GLY A C 1
ATOM 1636 O O . GLY A 1 201 ? 21.720 -1.133 -4.324 1.00 67.69 201 GLY A O 1
ATOM 1637 N N . ILE A 1 202 ? 20.062 -1.013 -5.844 1.00 67.38 202 ILE A N 1
ATOM 1638 C CA . ILE A 1 202 ? 19.237 -2.077 -5.283 1.00 67.38 202 ILE A CA 1
ATOM 1639 C C . ILE A 1 202 ? 19.831 -3.383 -5.811 1.00 67.38 202 ILE A C 1
ATOM 1641 O O . ILE A 1 202 ? 19.918 -3.554 -7.022 1.00 67.38 202 ILE A O 1
ATOM 1645 N N . VAL A 1 203 ? 20.281 -4.248 -4.901 1.00 66.19 203 VAL A N 1
ATOM 1646 C CA . VAL A 1 203 ? 20.789 -5.587 -5.232 1.00 66.19 203 VAL A CA 1
ATOM 1647 C C . VAL A 1 203 ? 19.689 -6.355 -5.958 1.00 66.19 203 VAL A C 1
ATOM 1649 O O . VAL A 1 203 ? 18.522 -6.220 -5.582 1.00 66.19 203 VAL A O 1
ATOM 1652 N N . ASP A 1 204 ? 20.057 -7.148 -6.965 1.00 66.69 204 ASP A N 1
ATOM 1653 C CA . ASP A 1 204 ? 19.126 -8.070 -7.608 1.00 66.69 204 ASP A CA 1
ATOM 1654 C C . ASP A 1 204 ? 18.482 -8.935 -6.525 1.00 66.69 204 ASP A C 1
ATOM 1656 O O . ASP A 1 204 ? 19.136 -9.720 -5.837 1.00 66.69 204 ASP A O 1
ATOM 1660 N N . TYR A 1 205 ? 17.191 -8.709 -6.302 1.00 67.50 205 TYR A N 1
ATOM 1661 C CA . TYR A 1 205 ? 16.428 -9.574 -5.428 1.00 67.50 205 TYR A CA 1
ATOM 1662 C C . TYR A 1 205 ? 16.305 -10.913 -6.151 1.00 67.50 205 TYR A C 1
ATOM 1664 O O . TYR A 1 205 ? 15.929 -10.945 -7.321 1.00 67.50 205 TYR A O 1
ATOM 1672 N N . GLU A 1 206 ? 16.576 -12.011 -5.454 1.00 72.25 206 GLU A N 1
ATOM 1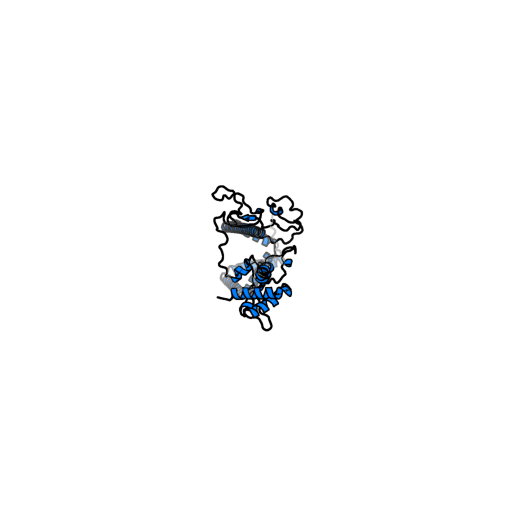673 C CA . GLU A 1 206 ? 16.208 -13.350 -5.914 1.00 72.25 206 GLU A CA 1
ATOM 1674 C C . GLU A 1 206 ? 14.673 -13.461 -5.878 1.00 72.25 206 GLU A C 1
ATOM 1676 O O . GLU A 1 206 ? 14.073 -14.022 -4.959 1.00 72.25 206 GLU A O 1
ATOM 1681 N N . LEU A 1 207 ? 14.001 -12.818 -6.836 1.00 76.50 207 LEU A N 1
ATOM 1682 C CA . LEU A 1 207 ? 12.578 -13.011 -7.058 1.00 76.50 207 LEU A CA 1
ATOM 1683 C C . LEU A 1 207 ? 12.404 -14.389 -7.686 1.00 76.50 207 LEU A C 1
ATOM 1685 O O . LEU A 1 207 ? 13.044 -14.700 -8.681 1.00 76.50 207 LEU A O 1
ATOM 1689 N N . GLY A 1 208 ? 11.496 -15.201 -7.146 1.00 83.88 208 GLY A N 1
ATOM 1690 C CA . GLY A 1 208 ? 11.135 -16.450 -7.812 1.00 83.88 208 GLY A CA 1
ATOM 1691 C C . GLY A 1 208 ? 10.597 -16.187 -9.224 1.00 83.88 208 GLY A C 1
ATOM 1692 O O . GLY A 1 208 ? 9.883 -15.199 -9.437 1.00 83.88 208 GLY A O 1
ATOM 1693 N N . ASP A 1 209 ? 10.866 -17.109 -10.153 1.00 87.38 209 ASP A N 1
ATOM 1694 C CA . ASP A 1 209 ? 10.597 -16.987 -11.596 1.00 87.38 209 ASP A CA 1
ATOM 1695 C C . ASP A 1 209 ? 9.204 -16.434 -11.924 1.00 87.38 209 ASP A C 1
ATOM 1697 O O . ASP A 1 209 ? 9.012 -15.666 -12.863 1.00 87.38 209 ASP A O 1
ATOM 1701 N N . THR A 1 210 ? 8.186 -16.818 -11.147 1.00 88.81 210 THR A N 1
ATOM 1702 C CA . THR A 1 210 ? 6.805 -16.358 -11.368 1.00 88.81 210 THR A CA 1
ATOM 1703 C C . THR A 1 210 ? 6.660 -14.850 -11.157 1.00 88.81 210 THR A C 1
ATOM 1705 O O .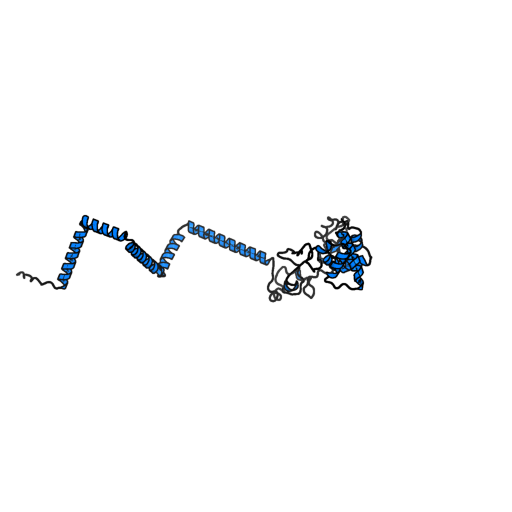 THR A 1 210 ? 6.003 -14.178 -11.951 1.00 88.81 210 THR A O 1
ATOM 1708 N N . LEU A 1 211 ? 7.250 -14.309 -10.087 1.00 88.44 211 LEU A N 1
ATOM 1709 C CA . LEU A 1 211 ? 7.189 -12.877 -9.800 1.00 88.44 211 LEU A CA 1
ATOM 1710 C C . LEU A 1 211 ? 8.089 -12.098 -10.747 1.00 88.44 211 LEU A C 1
ATOM 1712 O O . LEU A 1 211 ? 7.654 -11.069 -11.257 1.00 88.44 211 LEU A O 1
ATOM 1716 N N . GLU A 1 212 ? 9.293 -12.600 -11.019 1.00 89.12 212 GLU A N 1
ATOM 1717 C CA . GLU A 1 212 ? 10.197 -11.968 -11.977 1.00 89.12 212 GLU A CA 1
ATOM 1718 C C . GLU A 1 212 ? 9.514 -11.807 -13.340 1.00 89.12 212 GLU A C 1
ATOM 1720 O O . GLU A 1 212 ? 9.412 -10.690 -13.851 1.00 89.12 212 GLU A O 1
ATOM 1725 N N . ASN A 1 213 ? 8.906 -12.881 -13.856 1.00 91.56 213 ASN A N 1
ATOM 1726 C CA . ASN A 1 213 ? 8.153 -12.846 -15.107 1.00 91.56 213 ASN A CA 1
ATOM 1727 C C . ASN A 1 213 ? 7.011 -11.819 -15.087 1.00 91.56 213 ASN A C 1
ATOM 1729 O O . ASN A 1 213 ? 6.797 -11.132 -16.083 1.00 91.56 213 ASN A O 1
ATOM 1733 N N . LEU A 1 214 ? 6.291 -11.652 -13.972 1.00 92.56 214 LEU A N 1
ATOM 1734 C CA . LEU A 1 214 ? 5.238 -10.632 -13.870 1.00 92.56 214 LEU A CA 1
ATOM 1735 C C . LEU A 1 214 ? 5.786 -9.194 -13.956 1.00 92.56 214 LEU A C 1
ATOM 1737 O O . LEU A 1 214 ? 5.074 -8.304 -14.428 1.00 92.56 214 LEU A O 1
ATOM 1741 N N . TYR A 1 215 ? 7.029 -8.950 -13.531 1.00 89.69 215 TYR A N 1
ATOM 1742 C CA . TYR A 1 215 ? 7.663 -7.629 -13.585 1.00 89.69 215 TYR A CA 1
ATOM 1743 C C . TYR A 1 215 ? 8.396 -7.352 -14.906 1.00 89.69 215 TYR A C 1
ATOM 1745 O O . TYR A 1 215 ? 8.389 -6.209 -15.378 1.00 89.69 215 TYR A O 1
ATOM 1753 N N . THR A 1 216 ? 9.003 -8.361 -15.528 1.00 89.25 216 THR A N 1
ATOM 1754 C CA . THR A 1 216 ? 9.900 -8.172 -16.679 1.00 89.25 216 THR A CA 1
ATOM 1755 C C . THR A 1 216 ? 9.260 -8.570 -18.008 1.00 89.25 216 THR A C 1
ATOM 1757 O O . THR A 1 216 ? 9.408 -7.839 -18.991 1.00 89.25 216 THR A O 1
ATOM 1760 N N . SER A 1 217 ? 8.483 -9.657 -18.040 1.00 92.12 217 SER A N 1
ATOM 1761 C CA . SER A 1 217 ? 7.984 -10.263 -19.280 1.00 92.12 217 SER A CA 1
ATOM 1762 C C . SER A 1 217 ? 7.070 -9.323 -20.086 1.00 92.12 217 SER A C 1
ATOM 1764 O O . SER A 1 217 ? 6.322 -8.519 -19.514 1.00 92.12 217 SER A O 1
ATOM 1766 N N . PRO A 1 218 ? 7.082 -9.407 -21.430 1.00 93.56 218 PRO A N 1
ATOM 1767 C CA . PRO A 1 218 ? 6.111 -8.733 -22.289 1.00 93.56 218 PRO A CA 1
ATOM 1768 C C . PRO A 1 218 ? 4.753 -9.458 -22.373 1.00 93.56 218 PRO A C 1
ATOM 1770 O O . PRO A 1 218 ? 3.901 -9.031 -23.148 1.00 93.56 218 PRO A O 1
ATOM 1773 N N . ASP A 1 219 ? 4.530 -10.534 -21.606 1.00 94.50 219 ASP A N 1
ATOM 1774 C CA . ASP A 1 219 ? 3.254 -11.261 -21.600 1.00 94.50 219 ASP A CA 1
ATOM 1775 C C . ASP A 1 219 ? 2.059 -10.364 -21.219 1.00 94.50 219 ASP A C 1
ATOM 1777 O O . ASP A 1 219 ? 2.177 -9.405 -20.447 1.00 94.50 219 ASP A O 1
ATOM 1781 N N . VAL A 1 220 ? 0.873 -10.719 -21.718 1.00 93.12 220 VAL A N 1
ATOM 1782 C CA . VAL A 1 220 ? -0.391 -10.019 -21.451 1.00 93.12 220 VAL A CA 1
ATOM 1783 C C . VAL A 1 220 ? -0.659 -9.941 -19.946 1.00 93.12 220 VAL A C 1
ATOM 1785 O O . VAL A 1 220 ? -1.058 -8.885 -19.451 1.00 93.12 220 VAL A O 1
ATOM 1788 N N . ASN A 1 221 ? -0.387 -11.016 -19.196 1.00 93.50 221 ASN A N 1
ATOM 1789 C CA . ASN A 1 221 ? -0.569 -11.023 -17.743 1.00 93.50 221 ASN A CA 1
ATOM 1790 C C . ASN A 1 221 ? 0.419 -10.084 -17.035 1.00 93.50 221 ASN A C 1
ATOM 1792 O O . ASN A 1 221 ? 0.027 -9.376 -16.111 1.00 93.50 221 ASN A O 1
ATOM 1796 N N . ALA A 1 222 ? 1.678 -10.036 -17.481 1.00 94.12 222 ALA A N 1
ATOM 1797 C CA . ALA A 1 222 ? 2.721 -9.188 -16.903 1.00 94.12 222 ALA A CA 1
ATOM 1798 C C . ALA A 1 222 ? 2.482 -7.695 -17.197 1.00 94.12 222 ALA A C 1
ATOM 1800 O O . ALA A 1 222 ? 2.600 -6.834 -16.320 1.00 94.12 222 ALA A O 1
ATOM 1801 N N . LEU A 1 223 ? 2.074 -7.356 -18.424 1.00 94.25 223 LEU A N 1
ATOM 1802 C CA . LEU A 1 223 ? 1.640 -6.001 -18.783 1.00 94.25 223 LEU A CA 1
ATOM 1803 C C . LEU A 1 223 ? 0.435 -5.561 -17.947 1.00 94.25 223 LEU A C 1
ATOM 1805 O O . LEU A 1 223 ? 0.443 -4.467 -17.375 1.00 94.25 223 LEU A O 1
ATOM 1809 N N . HIS A 1 224 ? -0.568 -6.431 -17.819 1.00 94.44 224 HIS A N 1
ATOM 1810 C CA . HIS A 1 224 ? -1.763 -6.153 -17.025 1.00 94.44 224 HIS A CA 1
ATOM 1811 C C . HIS A 1 224 ? -1.453 -6.009 -15.532 1.00 94.44 224 HIS A C 1
ATOM 1813 O O . HIS A 1 224 ? -1.951 -5.080 -14.892 1.00 94.44 224 HIS A O 1
ATOM 1819 N N . PHE A 1 225 ? -0.587 -6.869 -14.988 1.00 95.00 225 PHE A N 1
ATOM 1820 C CA . PHE A 1 225 ? -0.114 -6.796 -13.608 1.00 95.00 225 PHE A CA 1
ATOM 1821 C C . PHE A 1 225 ? 0.556 -5.457 -13.308 1.00 95.00 225 PHE A C 1
ATOM 1823 O O . PHE A 1 225 ? 0.175 -4.799 -12.342 1.00 95.00 225 PHE A O 1
ATOM 1830 N N . ARG A 1 226 ? 1.486 -5.006 -14.159 1.00 93.31 226 ARG A N 1
ATOM 1831 C CA . ARG A 1 226 ? 2.179 -3.718 -13.983 1.00 93.31 226 ARG A CA 1
ATOM 1832 C C . ARG A 1 226 ? 1.225 -2.530 -14.060 1.00 93.31 226 ARG A C 1
ATOM 1834 O O . ARG A 1 226 ? 1.289 -1.646 -13.208 1.00 93.31 226 ARG A O 1
ATOM 1841 N N . ALA A 1 227 ? 0.302 -2.533 -15.023 1.00 92.19 227 ALA A N 1
ATOM 1842 C CA . ALA A 1 227 ? -0.695 -1.472 -15.166 1.00 92.19 227 ALA A CA 1
ATOM 1843 C C . ALA A 1 227 ? -1.661 -1.403 -13.966 1.00 92.19 227 ALA A C 1
ATOM 1845 O O . ALA A 1 227 ? -2.075 -0.319 -13.558 1.00 92.19 227 ALA A O 1
ATOM 1846 N N . ASN A 1 228 ? -1.983 -2.553 -13.362 1.00 91.94 228 ASN A N 1
ATOM 1847 C CA . ASN A 1 228 ? -2.965 -2.677 -12.282 1.00 91.94 228 ASN A CA 1
ATOM 1848 C C . ASN A 1 228 ? -2.349 -3.050 -10.924 1.00 91.94 228 ASN A C 1
ATOM 1850 O O . ASN A 1 228 ? -3.059 -3.520 -10.028 1.00 91.94 228 ASN A O 1
ATOM 1854 N N . ALA A 1 229 ? -1.048 -2.811 -10.726 1.00 90.94 229 ALA A N 1
ATOM 1855 C CA . ALA A 1 229 ? -0.295 -3.293 -9.564 1.00 90.94 229 ALA A CA 1
ATOM 1856 C C . ALA A 1 229 ? -0.928 -2.877 -8.226 1.00 90.94 229 ALA A C 1
ATOM 1858 O O . ALA A 1 229 ? -0.968 -3.652 -7.271 1.00 90.94 229 ALA A O 1
ATOM 1859 N N . ARG A 1 230 ? -1.514 -1.675 -8.162 1.00 88.31 230 ARG A N 1
ATOM 1860 C CA . ARG A 1 230 ? -2.208 -1.178 -6.965 1.00 88.31 230 ARG A CA 1
ATOM 1861 C C . ARG A 1 230 ? -3.454 -1.997 -6.619 1.00 88.31 230 ARG A C 1
ATOM 1863 O O . ARG A 1 230 ? -3.723 -2.215 -5.439 1.00 88.31 230 ARG A O 1
ATOM 1870 N N . VAL A 1 231 ? -4.209 -2.455 -7.619 1.00 89.94 231 VAL A N 1
ATOM 1871 C CA . VAL A 1 231 ? -5.405 -3.291 -7.418 1.00 89.94 231 VAL A CA 1
ATOM 1872 C C . VAL A 1 231 ? -5.001 -4.656 -6.877 1.00 89.94 231 VAL A C 1
ATOM 1874 O O . VAL A 1 231 ? -5.573 -5.107 -5.880 1.00 89.94 231 VAL A O 1
ATOM 1877 N N . TYR A 1 232 ? -3.983 -5.272 -7.482 1.00 92.62 232 TYR A N 1
ATOM 1878 C CA . TYR A 1 232 ? -3.433 -6.541 -7.016 1.00 92.62 232 TYR A CA 1
ATOM 1879 C C . TYR A 1 232 ? -2.896 -6.414 -5.589 1.00 92.62 232 TYR A C 1
ATOM 1881 O O . TYR A 1 232 ? -3.347 -7.146 -4.714 1.00 92.62 232 TYR A O 1
ATOM 1889 N N . ASN A 1 233 ? -2.049 -5.421 -5.307 1.00 89.75 233 ASN A N 1
ATOM 1890 C CA . ASN A 1 233 ? -1.475 -5.207 -3.976 1.00 89.75 233 ASN A CA 1
ATOM 1891 C C . ASN A 1 233 ? -2.555 -5.011 -2.895 1.00 89.75 233 ASN A C 1
ATOM 1893 O O . ASN A 1 233 ? -2.545 -5.680 -1.864 1.00 89.75 233 ASN A O 1
ATOM 1897 N N . ASN A 1 234 ? -3.556 -4.165 -3.158 1.00 86.75 234 ASN A N 1
ATOM 1898 C CA . ASN A 1 234 ? -4.660 -3.951 -2.219 1.00 86.75 234 ASN A CA 1
ATOM 1899 C C . ASN A 1 234 ? -5.488 -5.221 -1.974 1.00 86.75 234 ASN A C 1
ATOM 1901 O O . ASN A 1 234 ? -5.968 -5.437 -0.864 1.00 86.75 234 ASN A O 1
ATOM 1905 N N . SER A 1 235 ? -5.666 -6.053 -3.000 1.00 88.81 235 SER A N 1
ATOM 1906 C CA . SER A 1 235 ? -6.462 -7.283 -2.910 1.00 88.81 235 SER A CA 1
ATOM 1907 C C . SER A 1 235 ? -5.677 -8.446 -2.286 1.00 88.81 235 SER A C 1
ATOM 1909 O O . SER A 1 235 ? -6.276 -9.357 -1.716 1.00 88.81 235 SER A O 1
ATOM 1911 N N . MET A 1 236 ? -4.344 -8.405 -2.358 1.00 90.25 236 MET A N 1
ATOM 1912 C CA . MET A 1 236 ? -3.431 -9.343 -1.696 1.00 90.25 236 MET A CA 1
ATOM 1913 C C . MET A 1 236 ? -3.086 -8.922 -0.256 1.00 90.25 236 MET A C 1
ATOM 1915 O O . MET A 1 236 ? -2.495 -9.705 0.484 1.00 90.25 236 MET A O 1
ATOM 1919 N N . ALA A 1 237 ? -3.455 -7.717 0.182 1.00 88.44 237 ALA A N 1
ATOM 1920 C CA . ALA A 1 237 ? -3.108 -7.213 1.507 1.00 88.44 237 ALA A CA 1
ATOM 1921 C C . ALA A 1 237 ? -3.685 -8.081 2.646 1.00 88.44 237 ALA A C 1
ATOM 1923 O O . ALA A 1 237 ? -4.880 -8.369 2.689 1.00 88.44 237 ALA A O 1
ATOM 1924 N N . MET A 1 238 ? -2.847 -8.439 3.625 1.00 86.75 238 MET A N 1
ATOM 1925 C CA . MET A 1 238 ? -3.257 -9.222 4.807 1.00 86.75 238 MET A CA 1
ATOM 1926 C C . MET A 1 238 ? -4.016 -8.402 5.858 1.00 86.75 238 MET A C 1
ATOM 1928 O O . MET A 1 238 ? -4.701 -8.957 6.713 1.00 86.75 238 MET A O 1
ATOM 1932 N N . SER A 1 239 ? -3.958 -7.076 5.779 1.00 81.69 239 SER A N 1
ATOM 1933 C CA . SER A 1 239 ? -4.610 -6.169 6.724 1.00 81.69 239 SER A CA 1
ATOM 1934 C C . SER A 1 239 ? -5.292 -5.025 5.991 1.00 81.69 239 SER A C 1
ATOM 1936 O O . SER A 1 239 ? -4.780 -4.555 4.974 1.00 81.69 239 SER A O 1
ATOM 1938 N N . SER A 1 240 ? -6.388 -4.518 6.550 1.00 75.44 240 SER A N 1
ATOM 1939 C CA . SER A 1 240 ? -7.067 -3.340 6.012 1.00 75.44 240 SER A CA 1
ATOM 1940 C C . SER A 1 240 ? -6.596 -2.052 6.691 1.00 75.44 240 SER A C 1
ATOM 1942 O O . SER A 1 240 ? -6.204 -2.045 7.860 1.00 75.44 240 SER A O 1
ATOM 1944 N N . LEU A 1 241 ? -6.684 -0.942 5.962 1.00 67.06 241 LEU A N 1
ATOM 1945 C CA . LEU A 1 241 ? -6.636 0.399 6.535 1.00 67.06 241 LEU A CA 1
ATOM 1946 C C . LEU A 1 241 ? -8.075 0.874 6.702 1.00 67.06 241 LEU A C 1
ATOM 1948 O O . LEU A 1 241 ? -8.809 0.990 5.719 1.00 67.06 241 LEU A O 1
ATOM 1952 N N . ALA A 1 242 ? -8.490 1.122 7.939 1.00 54.88 242 ALA A N 1
ATOM 1953 C CA . ALA A 1 242 ? -9.830 1.602 8.233 1.00 54.88 242 ALA A CA 1
ATOM 1954 C C . ALA A 1 242 ? -9.750 2.944 8.954 1.00 54.88 242 ALA A C 1
ATOM 1956 O O . ALA A 1 242 ? -9.143 3.064 10.016 1.00 54.88 242 ALA A O 1
ATOM 1957 N N . CYS A 1 243 ? -10.400 3.932 8.351 1.00 52.00 243 CYS A N 1
ATOM 1958 C CA . CYS A 1 243 ? -10.558 5.284 8.850 1.00 52.00 243 CYS A CA 1
ATOM 1959 C C . CYS A 1 243 ? -12.063 5.523 9.028 1.00 52.00 243 CYS A C 1
ATOM 1961 O O . CYS A 1 243 ? -12.799 5.378 8.055 1.00 52.00 243 CYS A O 1
ATOM 1963 N N . GLU A 1 244 ? -12.532 5.843 10.236 1.00 46.81 244 GLU A N 1
ATOM 1964 C CA . GLU A 1 244 ? -13.972 6.043 10.512 1.00 46.81 244 GLU A CA 1
ATOM 1965 C C . GLU A 1 244 ? -14.552 7.320 9.884 1.00 46.81 244 GLU A C 1
ATOM 1967 O O . GLU A 1 244 ? -15.746 7.385 9.608 1.00 46.81 244 GLU A O 1
ATOM 1972 N N . HIS A 1 245 ? -13.705 8.299 9.561 1.00 50.84 245 HIS A N 1
ATOM 1973 C CA . HIS A 1 245 ? -14.086 9.516 8.846 1.00 50.84 245 HIS A CA 1
ATOM 1974 C C . HIS A 1 245 ? -13.273 9.634 7.558 1.00 50.84 245 HIS A C 1
ATOM 1976 O O . HIS A 1 245 ? -12.060 9.406 7.562 1.00 50.84 245 HIS A O 1
ATOM 1982 N N . GLY A 1 246 ? -13.949 9.929 6.444 1.00 47.66 246 GLY A N 1
ATOM 1983 C CA . GLY A 1 246 ? -13.352 9.924 5.109 1.00 47.66 246 GLY A CA 1
ATOM 1984 C C . GLY A 1 246 ? -12.113 10.817 5.007 1.00 47.66 246 GLY A C 1
ATOM 1985 O O . GLY A 1 246 ? -12.020 11.852 5.659 1.00 47.66 246 GLY A O 1
ATOM 1986 N N . TRP A 1 247 ? -11.170 10.429 4.146 1.00 52.09 247 TRP A N 1
ATOM 1987 C CA . TRP A 1 247 ? -9.883 11.105 3.921 1.00 52.09 247 TRP A CA 1
ATOM 1988 C C . TRP A 1 247 ? -9.993 12.621 3.704 1.00 52.09 247 TRP A C 1
ATOM 1990 O O . TRP A 1 247 ? -9.136 13.368 4.164 1.00 52.09 247 TRP A O 1
ATOM 2000 N N . ARG A 1 248 ? -11.076 13.062 3.048 1.00 46.66 248 ARG A N 1
ATOM 2001 C CA . ARG A 1 248 ? -11.361 14.474 2.754 1.00 46.66 248 ARG A CA 1
ATOM 2002 C C . ARG A 1 248 ? -11.703 15.292 3.998 1.00 46.66 248 ARG A C 1
ATOM 2004 O O . ARG A 1 248 ? -11.305 16.439 4.082 1.00 46.66 248 ARG A O 1
ATOM 2011 N N . GLN A 1 249 ? -12.377 14.694 4.981 1.00 48.69 249 GLN A N 1
ATOM 2012 C CA . GLN A 1 249 ? -12.890 15.411 6.155 1.00 48.69 249 GLN A CA 1
ATOM 2013 C C . GLN A 1 249 ? -11.818 15.711 7.212 1.00 48.69 249 GLN A C 1
ATOM 2015 O O . GLN A 1 249 ? -12.095 16.440 8.157 1.00 48.69 249 GLN A O 1
ATOM 2020 N N . ARG A 1 250 ? -10.607 15.149 7.081 1.00 50.50 250 ARG A N 1
ATOM 2021 C CA . ARG A 1 250 ? -9.493 15.407 8.012 1.00 50.50 250 ARG A CA 1
ATOM 2022 C C . ARG A 1 250 ? -8.585 16.562 7.592 1.00 50.50 250 ARG A C 1
ATOM 2024 O O . ARG A 1 250 ? -7.754 16.974 8.390 1.00 50.50 250 ARG A O 1
ATOM 2031 N N . PHE A 1 251 ? -8.722 17.058 6.364 1.00 48.03 251 PHE A N 1
ATOM 2032 C CA . PHE A 1 251 ? -8.013 18.241 5.887 1.00 48.03 251 PHE A CA 1
ATOM 2033 C C . PHE A 1 251 ? -9.035 19.341 5.623 1.00 48.03 251 PHE A C 1
ATOM 2035 O O . PHE A 1 251 ? -9.946 19.155 4.817 1.00 48.03 251 PHE A O 1
ATOM 2042 N N . HIS A 1 252 ? -8.869 20.493 6.276 1.00 48.06 252 HIS A N 1
ATOM 2043 C CA . HIS A 1 252 ? -9.794 21.630 6.183 1.00 48.06 252 HIS A CA 1
ATOM 2044 C C . HIS A 1 252 ? -10.051 22.090 4.737 1.00 48.06 252 HIS A C 1
ATOM 2046 O O . HIS A 1 252 ? -11.129 22.591 4.426 1.00 48.06 252 HIS A O 1
ATOM 2052 N N . ASN A 1 253 ? -9.106 21.847 3.823 1.00 53.16 253 ASN A N 1
ATOM 2053 C CA . ASN A 1 253 ? -9.211 22.259 2.428 1.00 53.16 253 ASN A CA 1
ATOM 2054 C C . ASN A 1 253 ? -9.965 21.288 1.497 1.00 53.16 253 ASN A C 1
ATOM 2056 O O . ASN A 1 253 ? -10.165 21.643 0.336 1.00 53.16 253 ASN A O 1
ATOM 2060 N N . ASN A 1 254 ? -10.373 20.084 1.941 1.00 50.00 254 ASN A N 1
ATOM 2061 C CA . ASN A 1 254 ? -11.051 19.053 1.123 1.00 50.00 254 ASN A CA 1
ATOM 2062 C C . ASN A 1 254 ? -10.343 18.672 -0.207 1.00 50.00 254 ASN A C 1
ATOM 2064 O O . ASN A 1 254 ? -10.936 17.996 -1.061 1.00 50.00 254 ASN A O 1
ATOM 2068 N N . LYS A 1 255 ? -9.086 19.094 -0.401 1.00 43.53 255 LYS A N 1
ATOM 2069 C CA . LYS A 1 255 ? -8.344 19.019 -1.672 1.00 43.53 255 LYS A CA 1
ATOM 2070 C C . LYS A 1 255 ? -7.223 17.979 -1.664 1.00 43.53 255 LYS A C 1
ATOM 2072 O O . LYS A 1 255 ? -6.789 17.578 -2.741 1.00 43.53 255 LYS A O 1
ATOM 2077 N N . CYS A 1 256 ? -6.793 17.511 -0.491 1.00 42.28 256 CYS A N 1
ATOM 2078 C CA . CYS A 1 256 ? -5.705 16.541 -0.354 1.00 42.28 256 CYS A CA 1
ATOM 2079 C C . CYS A 1 256 ? -6.191 15.198 0.212 1.00 42.28 256 CYS A C 1
ATOM 2081 O O . CYS A 1 256 ? -6.919 15.147 1.203 1.00 42.28 256 CYS A O 1
ATOM 2083 N N . GLU A 1 257 ? -5.750 14.095 -0.397 1.00 44.91 257 GLU A N 1
ATOM 2084 C CA . GLU A 1 257 ? -5.885 12.754 0.178 1.00 44.91 257 GLU A CA 1
ATOM 2085 C C . GLU A 1 257 ? -4.793 12.570 1.240 1.00 44.91 257 GLU A C 1
ATOM 2087 O O . GLU A 1 257 ? -3.634 12.312 0.928 1.00 44.91 257 GLU A O 1
ATOM 2092 N N . GLY A 1 258 ? -5.144 12.772 2.510 1.00 48.53 258 GLY A N 1
ATOM 2093 C CA . GLY A 1 258 ? -4.225 12.572 3.629 1.00 48.53 258 GLY A CA 1
ATOM 2094 C C . GLY A 1 258 ? -3.750 11.129 3.786 1.00 48.53 258 GLY A C 1
ATOM 2095 O O . GLY A 1 258 ? -4.485 10.201 3.481 1.00 48.53 258 GLY A O 1
ATOM 2096 N N . MET A 1 259 ? -2.556 10.912 4.333 1.00 49.47 259 MET A N 1
ATOM 2097 C CA . MET A 1 259 ? -2.106 9.587 4.778 1.00 49.47 259 MET A CA 1
ATOM 2098 C C . MET A 1 259 ? -2.651 9.277 6.183 1.00 49.47 259 MET A C 1
ATOM 2100 O O . MET A 1 259 ? -2.766 10.169 7.021 1.00 49.47 259 MET A O 1
ATOM 2104 N N . LEU A 1 260 ? -2.998 8.014 6.457 1.00 52.47 260 LEU A N 1
ATOM 2105 C CA . LEU A 1 260 ? -3.567 7.594 7.740 1.00 52.47 260 LEU A CA 1
ATOM 2106 C C . LEU A 1 260 ? -2.463 7.566 8.799 1.00 52.47 260 LEU A C 1
ATOM 2108 O O . LEU A 1 260 ? -1.709 6.598 8.866 1.00 52.47 260 LEU A O 1
ATOM 2112 N N . THR A 1 261 ? -2.368 8.601 9.629 1.00 49.75 261 THR A N 1
ATOM 2113 C CA . THR A 1 261 ? -1.480 8.598 10.793 1.00 49.75 261 THR A CA 1
ATOM 2114 C C . THR A 1 261 ? -2.249 9.011 12.048 1.00 49.75 261 THR A C 1
ATOM 2116 O O . THR A 1 261 ? -2.900 10.050 12.091 1.00 49.75 261 THR A O 1
ATOM 2119 N N . SER A 1 262 ? -2.208 8.179 13.087 1.00 47.44 262 SER A N 1
ATOM 2120 C CA . SER A 1 262 ? -2.505 8.602 14.459 1.00 47.44 262 SER A CA 1
ATOM 2121 C C . SER A 1 262 ? -1.162 8.840 15.133 1.00 47.44 262 SER A C 1
ATOM 2123 O O . SER A 1 262 ? -0.342 7.927 15.160 1.00 47.44 262 SER A O 1
ATOM 2125 N N . GLN A 1 263 ? -0.878 10.065 15.588 1.00 50.94 263 GLN A N 1
ATOM 2126 C CA . GLN A 1 263 ? 0.433 10.439 16.153 1.00 50.94 263 GLN A CA 1
ATOM 2127 C C . GLN A 1 263 ? 1.643 10.085 15.253 1.00 50.94 263 GLN A C 1
ATOM 2129 O O . GLN A 1 263 ? 2.722 9.766 15.744 1.00 50.94 263 GLN A O 1
ATOM 2134 N N . GLY A 1 264 ? 1.479 10.107 13.924 1.00 51.03 264 GLY A N 1
ATOM 2135 C CA . GLY A 1 264 ? 2.537 9.705 12.984 1.00 51.03 264 GLY A CA 1
ATOM 2136 C C . GLY A 1 264 ? 2.618 8.197 12.700 1.00 51.03 264 GLY A C 1
ATOM 2137 O O . GLY A 1 264 ? 3.450 7.786 11.898 1.00 51.03 264 GLY A O 1
ATOM 2138 N N . GLN A 1 265 ? 1.751 7.371 13.296 1.00 48.69 265 GLN A N 1
ATOM 2139 C CA . GLN A 1 265 ? 1.737 5.917 13.107 1.00 48.69 265 GLN A CA 1
ATOM 2140 C C . GLN A 1 265 ? 0.545 5.445 12.266 1.00 48.69 265 GLN A C 1
ATOM 2142 O O . GLN A 1 265 ? -0.603 5.843 12.482 1.00 48.69 265 GLN A O 1
ATOM 2147 N N . LEU A 1 266 ? 0.823 4.563 11.306 1.00 60.16 266 LEU A N 1
ATOM 2148 C CA . LEU A 1 266 ? -0.162 3.984 10.397 1.00 60.16 266 LEU A CA 1
ATOM 2149 C C . LEU A 1 266 ? -0.879 2.802 11.067 1.00 60.16 266 LEU A C 1
ATOM 2151 O O . LEU A 1 266 ? -0.340 1.700 11.153 1.00 60.16 266 LEU A O 1
ATOM 2155 N N . LEU A 1 267 ? -2.106 3.026 11.540 1.00 59.06 267 LEU A N 1
ATOM 2156 C CA . LEU A 1 267 ? -2.920 1.989 12.180 1.00 59.06 267 LEU A CA 1
ATOM 2157 C C . LEU A 1 267 ? -3.550 1.062 11.131 1.00 59.06 267 LEU A C 1
ATOM 2159 O O . LEU A 1 267 ? -4.363 1.482 10.306 1.00 59.06 267 LEU A O 1
ATOM 2163 N N . ARG A 1 268 ? -3.203 -0.225 11.186 1.00 67.06 268 ARG A N 1
ATOM 2164 C CA . ARG A 1 268 ? -3.817 -1.286 10.374 1.00 67.06 268 ARG A CA 1
ATOM 2165 C C . ARG A 1 268 ? -4.857 -2.012 11.222 1.00 67.06 268 ARG A C 1
ATOM 2167 O O . ARG A 1 268 ? -4.537 -2.476 12.312 1.00 67.06 268 ARG A O 1
ATOM 2174 N N . LYS A 1 269 ? -6.096 -2.137 10.734 1.00 66.00 269 LYS A N 1
ATOM 2175 C CA . LYS A 1 269 ? -7.104 -2.989 11.382 1.00 66.00 269 LYS A CA 1
ATOM 2176 C C . LYS A 1 269 ? -6.918 -4.416 10.862 1.00 66.00 269 LYS A C 1
ATOM 2178 O O . LYS A 1 269 ? -7.165 -4.691 9.681 1.00 66.00 269 LYS A O 1
ATOM 2183 N N . MET A 1 270 ? -6.475 -5.309 11.745 1.00 67.75 270 MET A N 1
ATOM 2184 C CA . MET A 1 270 ? -6.550 -6.751 11.522 1.00 67.75 270 MET A CA 1
ATOM 2185 C C . MET A 1 270 ? -7.907 -7.246 12.017 1.00 67.75 270 MET A C 1
ATOM 2187 O O . MET A 1 270 ? -8.302 -6.969 13.147 1.00 67.75 270 MET A O 1
ATOM 2191 N N . GLY A 1 271 ? -8.651 -7.900 11.128 1.00 68.69 271 GLY A N 1
ATOM 2192 C CA . GLY A 1 271 ? -9.919 -8.535 11.475 1.00 68.69 271 GLY A CA 1
ATOM 2193 C C . GLY A 1 271 ? -9.709 -9.839 12.254 1.00 68.69 271 GLY A C 1
ATOM 2194 O O . GLY A 1 271 ? -8.567 -10.237 12.487 1.00 68.69 271 GLY A O 1
ATOM 2195 N N . PRO A 1 272 ? -10.800 -10.527 12.632 1.00 80.88 272 PRO A N 1
ATOM 2196 C CA . PRO A 1 272 ? -10.704 -11.880 13.173 1.00 80.88 272 PRO A CA 1
ATOM 2197 C C . PRO A 1 272 ? -9.979 -12.807 12.186 1.00 80.88 272 PRO A C 1
ATOM 2199 O O . PRO A 1 272 ? -10.049 -12.604 10.972 1.00 80.88 272 PRO A O 1
ATOM 2202 N N . LEU A 1 273 ? -9.291 -13.830 12.696 1.00 85.19 273 LEU A N 1
ATOM 2203 C CA . LEU A 1 273 ? -8.580 -14.798 11.850 1.00 85.19 273 LEU A CA 1
ATOM 2204 C C . LEU A 1 273 ? -9.542 -15.605 10.972 1.00 85.19 273 LEU A C 1
ATOM 2206 O O . LEU A 1 273 ? -9.233 -15.901 9.826 1.00 85.19 273 LEU A O 1
ATOM 2210 N N . THR A 1 274 ? -10.735 -15.907 11.467 1.00 85.50 274 THR A N 1
ATOM 2211 C CA . THR A 1 274 ? -11.790 -16.558 10.690 1.00 85.50 274 THR A CA 1
ATOM 2212 C C . THR A 1 274 ? -12.848 -15.547 10.266 1.00 85.50 274 THR A C 1
ATOM 2214 O O . THR A 1 274 ? -13.087 -14.537 10.936 1.00 85.50 274 THR A O 1
ATOM 2217 N N . ALA A 1 275 ? -13.469 -15.797 9.112 1.00 84.56 275 ALA A N 1
ATOM 2218 C CA . ALA A 1 275 ? -14.640 -15.037 8.698 1.00 84.56 275 ALA A CA 1
ATOM 2219 C C . ALA A 1 275 ? -15.795 -15.302 9.677 1.00 84.56 275 ALA A C 1
ATOM 2221 O O . ALA A 1 275 ? -15.919 -16.404 10.207 1.00 84.56 275 ALA A O 1
ATOM 2222 N N . ARG A 1 276 ? -16.618 -14.281 9.930 1.00 85.56 276 ARG A N 1
ATOM 2223 C CA . ARG A 1 276 ? -17.850 -14.437 10.715 1.00 85.56 276 ARG A CA 1
ATOM 2224 C C . ARG A 1 276 ? -18.886 -15.213 9.903 1.00 85.56 276 ARG A C 1
ATOM 2226 O O . ARG A 1 276 ? -18.831 -15.192 8.674 1.00 85.56 276 ARG A O 1
ATOM 2233 N N . ASP A 1 277 ? -19.845 -15.834 10.579 1.00 81.31 277 ASP A N 1
ATOM 2234 C CA . ASP A 1 277 ? -20.909 -16.591 9.917 1.00 81.31 277 ASP A CA 1
ATOM 2235 C C . ASP A 1 277 ? -21.665 -15.721 8.903 1.00 81.31 277 ASP A C 1
ATOM 2237 O O . ASP A 1 277 ? -22.109 -14.613 9.206 1.00 81.31 277 ASP A O 1
ATOM 2241 N N . GLY A 1 278 ? -21.759 -16.209 7.664 1.00 82.38 278 GLY A N 1
ATOM 2242 C CA . GLY A 1 278 ? -22.374 -15.490 6.543 1.00 82.38 278 GLY A CA 1
ATOM 2243 C C . GLY A 1 278 ? -21.524 -14.365 5.936 1.00 82.38 278 GLY A C 1
ATOM 2244 O O . GLY A 1 278 ? -21.902 -13.812 4.902 1.00 82.38 278 GLY A O 1
ATOM 2245 N N . GLU A 1 279 ? -20.363 -14.031 6.507 1.00 85.75 279 GLU A N 1
ATOM 2246 C CA . GLU A 1 279 ? -19.433 -13.077 5.909 1.00 85.75 279 GLU A CA 1
ATOM 2247 C C . GLU A 1 279 ? -18.421 -13.763 4.988 1.00 85.75 279 GLU A C 1
ATOM 2249 O O . GLU A 1 279 ? -17.869 -14.823 5.274 1.00 85.75 279 GLU A O 1
ATOM 2254 N N . ARG A 1 280 ? -18.107 -13.102 3.872 1.00 88.75 280 ARG A N 1
ATOM 2255 C CA . ARG A 1 280 ? -17.037 -13.553 2.979 1.00 88.75 280 ARG A CA 1
ATOM 2256 C C . ARG A 1 280 ? -15.648 -13.273 3.580 1.00 88.75 280 ARG A C 1
ATOM 2258 O O . ARG A 1 280 ? -15.455 -12.180 4.128 1.00 88.75 280 ARG A O 1
ATOM 2265 N N . PRO A 1 281 ? -14.665 -14.176 3.399 1.00 90.50 281 PRO A N 1
ATOM 2266 C CA . PRO A 1 281 ? -13.289 -13.972 3.845 1.00 90.50 281 PRO A CA 1
ATOM 2267 C C . PRO A 1 281 ? -12.654 -12.707 3.257 1.00 90.50 281 PRO A C 1
ATOM 2269 O O . PRO A 1 281 ? -12.805 -12.420 2.065 1.00 90.50 281 PRO A O 1
ATOM 2272 N N . LYS A 1 282 ? -11.919 -11.951 4.080 1.00 88.44 282 LYS A N 1
ATOM 2273 C CA . LYS A 1 282 ? -11.209 -10.717 3.697 1.00 88.44 282 LYS A CA 1
ATOM 2274 C C . LYS A 1 282 ? -9.765 -10.731 4.197 1.00 88.44 282 LYS A C 1
ATOM 2276 O O . LYS A 1 282 ? -9.466 -11.272 5.258 1.00 88.44 282 LYS A O 1
ATOM 2281 N N . CYS A 1 283 ? -8.886 -10.049 3.466 1.00 88.38 283 CYS A N 1
ATOM 2282 C CA . CYS A 1 283 ? -7.494 -9.828 3.860 1.00 88.38 283 CYS A CA 1
ATOM 2283 C C . CYS A 1 283 ? -6.773 -11.146 4.221 1.00 88.38 283 CYS A C 1
ATOM 2285 O O . CYS A 1 283 ? -6.766 -12.063 3.399 1.00 88.38 283 CYS A O 1
ATOM 2287 N N . ILE A 1 284 ? -6.208 -11.269 5.432 1.00 89.69 284 ILE A N 1
ATOM 2288 C CA . ILE A 1 284 ? -5.514 -12.484 5.894 1.00 89.69 284 ILE A CA 1
ATOM 2289 C C . ILE A 1 284 ? -6.377 -13.748 5.793 1.00 89.69 284 ILE A C 1
ATOM 2291 O O . ILE A 1 284 ? -5.867 -14.807 5.452 1.00 89.69 284 ILE A O 1
ATOM 2295 N N . GLN A 1 285 ? -7.695 -13.635 5.975 1.00 91.12 285 GLN A N 1
ATOM 2296 C CA . GLN A 1 285 ? -8.608 -14.781 5.956 1.00 91.12 285 GLN A CA 1
ATOM 2297 C C . GLN A 1 285 ? -8.612 -15.491 4.595 1.00 91.12 285 GLN A C 1
ATOM 2299 O O . GLN A 1 285 ? -8.835 -16.694 4.531 1.00 91.12 285 GLN A O 1
ATOM 2304 N N . ALA A 1 286 ? -8.345 -14.767 3.499 1.00 91.00 286 ALA A N 1
ATOM 2305 C CA . ALA A 1 286 ? -8.287 -15.347 2.158 1.00 91.00 286 ALA A CA 1
ATOM 2306 C C . ALA A 1 286 ? -7.074 -16.274 1.957 1.00 91.00 286 ALA A C 1
ATOM 2308 O O . ALA A 1 286 ? -7.074 -17.063 1.019 1.00 91.00 286 ALA A O 1
ATOM 2309 N N . TYR A 1 287 ? -6.049 -16.183 2.810 1.00 91.56 287 TYR A N 1
ATOM 2310 C CA . TYR A 1 287 ? -4.861 -17.038 2.740 1.00 91.56 287 TYR A CA 1
ATOM 2311 C C . TYR A 1 287 ? -5.078 -18.425 3.357 1.00 91.56 287 TYR A C 1
ATOM 2313 O O . TYR A 1 287 ? -4.290 -19.322 3.095 1.00 91.56 287 TYR A O 1
ATOM 2321 N N . PHE A 1 288 ? -6.159 -18.633 4.117 1.00 91.19 288 PHE A N 1
ATOM 2322 C CA . PHE A 1 288 ? -6.520 -19.954 4.650 1.00 91.19 288 PHE A CA 1
ATOM 2323 C C . PHE A 1 288 ? -7.223 -20.860 3.631 1.00 91.19 288 PHE A C 1
ATOM 2325 O O . PHE A 1 288 ? -7.551 -22.001 3.943 1.00 91.19 288 PHE A O 1
ATOM 2332 N N . TYR A 1 289 ? -7.462 -20.363 2.417 1.00 90.75 289 TYR A N 1
ATOM 2333 C CA . TYR A 1 289 ? -8.134 -21.088 1.345 1.00 90.75 289 TYR A CA 1
ATOM 2334 C C . TYR A 1 289 ? -7.169 -21.368 0.201 1.00 90.75 289 TYR A C 1
ATOM 2336 O O . TYR A 1 289 ? -6.236 -20.603 -0.035 1.00 90.75 289 TYR A O 1
ATOM 2344 N N . GLY A 1 290 ? -7.444 -22.425 -0.566 1.00 92.00 290 GLY A N 1
ATOM 2345 C CA . GLY A 1 290 ? -6.687 -22.727 -1.778 1.00 92.00 290 GLY A CA 1
ATOM 2346 C C . GLY A 1 290 ? -6.771 -21.604 -2.817 1.00 92.00 290 GLY A C 1
ATOM 2347 O O . GLY A 1 290 ? -7.703 -20.793 -2.818 1.00 92.00 290 GLY A O 1
ATOM 2348 N N . ALA A 1 291 ? -5.815 -21.588 -3.748 1.00 91.62 291 ALA A N 1
ATOM 2349 C CA . ALA A 1 291 ? -5.625 -20.480 -4.686 1.00 91.62 291 ALA A CA 1
ATOM 2350 C C . ALA A 1 291 ? -6.890 -20.101 -5.484 1.00 91.62 291 ALA A C 1
ATOM 2352 O O . ALA A 1 291 ? -7.134 -18.916 -5.708 1.00 91.62 291 ALA A O 1
ATOM 2353 N N . ASP A 1 292 ? -7.721 -21.073 -5.873 1.00 92.69 292 ASP A N 1
ATOM 2354 C CA . ASP A 1 292 ? -8.956 -20.821 -6.629 1.00 92.69 292 ASP A CA 1
ATOM 2355 C C . ASP A 1 292 ? -10.041 -20.141 -5.783 1.00 92.69 292 ASP A C 1
ATOM 2357 O O . ASP A 1 292 ? -10.610 -19.123 -6.188 1.00 92.69 292 ASP A O 1
ATOM 2361 N N . GLN A 1 293 ? -10.279 -20.643 -4.570 1.00 91.94 293 GLN A N 1
ATOM 2362 C CA . GLN A 1 293 ? -11.244 -20.057 -3.636 1.00 91.94 293 GLN A CA 1
ATOM 2363 C C . GLN A 1 293 ? -10.790 -18.669 -3.171 1.00 91.94 293 GLN A C 1
ATOM 2365 O O . GLN A 1 293 ? -11.563 -17.710 -3.211 1.00 91.94 293 GLN A O 1
ATOM 2370 N N . ALA A 1 294 ? -9.511 -18.529 -2.814 1.00 92.19 294 ALA A N 1
ATOM 2371 C CA . ALA A 1 294 ? -8.919 -17.254 -2.428 1.00 92.19 294 ALA A CA 1
ATOM 2372 C C . ALA A 1 294 ? -9.047 -16.205 -3.541 1.00 92.19 294 ALA A C 1
ATOM 2374 O O . ALA A 1 294 ? -9.396 -15.053 -3.278 1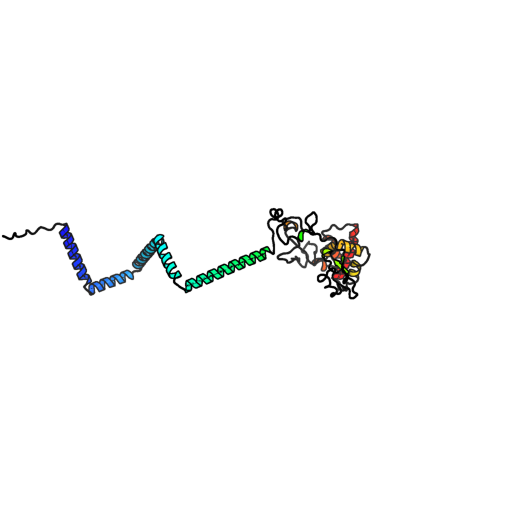.00 92.19 294 ALA A O 1
ATOM 2375 N N . THR A 1 295 ? -8.811 -16.605 -4.793 1.00 93.12 295 THR A N 1
ATOM 2376 C CA . THR A 1 295 ? -8.973 -15.732 -5.961 1.00 93.12 295 THR A CA 1
ATOM 2377 C C . THR A 1 295 ? -10.420 -15.277 -6.115 1.00 93.12 295 THR A C 1
ATOM 2379 O O . THR A 1 295 ? -10.663 -14.080 -6.263 1.00 93.12 295 THR A O 1
ATOM 2382 N N . ALA A 1 296 ? -11.392 -16.187 -5.999 1.00 92.75 296 ALA A N 1
ATOM 2383 C CA . ALA A 1 296 ? -12.807 -15.832 -6.065 1.00 92.75 296 ALA A CA 1
ATOM 2384 C C . ALA A 1 296 ? -13.187 -14.797 -4.991 1.00 92.75 296 ALA A C 1
ATOM 2386 O O . ALA A 1 296 ? -13.786 -13.767 -5.312 1.00 92.75 296 ALA A O 1
ATOM 2387 N N . TYR A 1 297 ? -12.766 -15.007 -3.739 1.00 93.00 297 TYR A N 1
ATOM 2388 C CA . TYR A 1 297 ? -13.015 -14.048 -2.660 1.00 93.00 297 TYR A CA 1
ATOM 2389 C C . TYR A 1 297 ? -12.344 -12.695 -2.913 1.00 93.00 297 TYR A C 1
ATOM 2391 O O . TYR A 1 297 ? -12.963 -11.654 -2.691 1.00 93.00 297 TYR A O 1
ATOM 2399 N N . ARG A 1 298 ? -11.104 -12.676 -3.417 1.00 91.94 298 ARG A N 1
ATOM 2400 C CA . ARG A 1 298 ? -10.391 -11.432 -3.754 1.00 91.94 298 ARG A CA 1
ATOM 2401 C C . ARG A 1 298 ? -11.113 -10.647 -4.840 1.00 91.94 298 ARG A C 1
ATOM 2403 O O . ARG A 1 298 ? -11.352 -9.460 -4.648 1.00 91.94 298 ARG A O 1
ATOM 2410 N N . MET A 1 299 ? -11.559 -11.310 -5.906 1.00 90.81 299 MET A N 1
ATOM 2411 C CA . MET A 1 299 ? -12.326 -10.664 -6.974 1.00 90.81 299 MET A CA 1
ATOM 2412 C C . MET A 1 299 ? -13.655 -10.087 -6.480 1.00 90.81 299 MET A C 1
ATOM 2414 O O . MET A 1 299 ? -14.037 -8.998 -6.894 1.00 90.81 299 MET A O 1
ATOM 2418 N N . MET A 1 300 ? -14.346 -10.776 -5.566 1.00 89.31 300 MET A N 1
ATOM 2419 C CA . MET A 1 300 ? -15.573 -10.259 -4.945 1.00 89.31 300 MET A CA 1
ATOM 2420 C C . MET A 1 300 ? -15.310 -9.070 -4.006 1.00 89.31 300 MET A C 1
ATOM 2422 O O . MET A 1 300 ? -16.191 -8.233 -3.797 1.00 89.31 300 MET A O 1
ATOM 2426 N N . ASN A 1 301 ? -14.120 -9.013 -3.405 1.00 88.06 301 ASN A N 1
ATOM 2427 C CA . ASN A 1 301 ? -13.696 -7.962 -2.482 1.00 88.06 301 ASN A CA 1
ATOM 2428 C C . ASN A 1 301 ? -13.054 -6.750 -3.175 1.00 88.06 301 ASN A C 1
ATOM 2430 O O . ASN A 1 301 ? -12.865 -5.722 -2.517 1.00 88.06 301 ASN A O 1
ATOM 2434 N N . CYS A 1 302 ? -12.722 -6.839 -4.466 1.00 85.44 302 CYS A N 1
ATOM 2435 C CA . CYS A 1 302 ? -12.171 -5.718 -5.217 1.00 85.44 302 CYS A CA 1
ATOM 2436 C C . CYS A 1 302 ? -13.137 -4.527 -5.194 1.00 85.44 302 CYS A C 1
ATOM 2438 O O . CYS A 1 302 ? -14.308 -4.637 -5.545 1.00 85.44 302 CYS A O 1
ATOM 2440 N N . ARG A 1 303 ? -12.625 -3.361 -4.784 1.00 79.19 303 ARG A N 1
ATOM 2441 C CA . ARG A 1 303 ? -13.386 -2.101 -4.821 1.00 79.19 303 ARG A CA 1
ATOM 2442 C C . ARG A 1 303 ? -13.505 -1.525 -6.229 1.00 79.19 303 ARG A C 1
ATOM 2444 O O . ARG A 1 303 ? -14.412 -0.746 -6.490 1.00 79.19 303 ARG A O 1
ATOM 2451 N N . VAL A 1 304 ? -12.561 -1.866 -7.102 1.00 82.75 304 VAL A N 1
ATOM 2452 C CA . VAL A 1 304 ? -12.572 -1.458 -8.507 1.00 82.75 304 VAL A CA 1
ATOM 2453 C C . VAL A 1 304 ? -13.450 -2.433 -9.280 1.00 82.75 304 VAL A C 1
ATOM 2455 O O . VAL A 1 304 ? -13.323 -3.645 -9.103 1.00 82.75 304 VAL A O 1
ATOM 2458 N N . SER A 1 305 ? -14.333 -1.900 -10.126 1.00 85.06 305 SER A N 1
ATOM 2459 C CA . SER A 1 305 ? -15.132 -2.713 -11.040 1.00 85.06 305 SER A CA 1
ATOM 2460 C C . SER A 1 305 ? -14.210 -3.397 -12.046 1.00 85.06 305 SER A C 1
ATOM 2462 O O . SER A 1 305 ? -13.487 -2.720 -12.775 1.00 85.06 305 SER A O 1
ATOM 2464 N N . ILE A 1 306 ? -14.212 -4.729 -12.059 1.00 85.31 306 ILE A N 1
ATOM 2465 C CA . ILE A 1 306 ? -13.377 -5.524 -12.961 1.00 85.31 306 ILE A CA 1
ATOM 2466 C C . ILE A 1 306 ? -14.103 -5.653 -14.309 1.00 85.31 306 ILE A C 1
ATOM 2468 O O . ILE A 1 306 ? -15.191 -6.239 -14.343 1.00 85.31 306 ILE A O 1
ATOM 2472 N N . PRO A 1 307 ? -13.527 -5.166 -15.425 1.00 88.50 307 PRO A N 1
ATOM 2473 C CA . PRO A 1 307 ? -14.113 -5.343 -16.749 1.00 88.50 307 PRO A CA 1
ATOM 2474 C C . PRO A 1 307 ? -14.241 -6.827 -17.108 1.00 88.50 307 PRO A C 1
ATOM 2476 O O . PRO A 1 307 ? -13.314 -7.609 -16.892 1.00 88.50 307 PRO A O 1
ATOM 2479 N N . SER A 1 308 ? -15.355 -7.226 -17.733 1.00 88.19 308 SER A N 1
ATOM 2480 C CA . SER A 1 308 ? -15.590 -8.635 -18.095 1.00 88.19 308 SER A CA 1
ATOM 2481 C C . SER A 1 308 ? -14.485 -9.221 -18.980 1.00 88.19 308 SER A C 1
ATOM 2483 O O . SER A 1 308 ? -14.147 -10.390 -18.824 1.00 88.19 308 SER A O 1
ATOM 2485 N N . LYS A 1 309 ? -13.897 -8.408 -19.872 1.00 90.19 309 LYS A N 1
ATOM 2486 C CA . LYS A 1 309 ? -12.823 -8.821 -20.793 1.00 90.19 309 LYS A CA 1
ATOM 2487 C C . LYS A 1 309 ? -11.510 -9.157 -20.079 1.00 90.19 309 LYS A C 1
ATOM 2489 O O . LYS A 1 309 ? -10.778 -10.022 -20.534 1.00 90.19 309 LYS A O 1
ATOM 2494 N N . GLU A 1 310 ? -11.231 -8.500 -18.957 1.00 91.62 310 GLU A N 1
ATOM 2495 C CA . GLU A 1 310 ? -9.983 -8.663 -18.194 1.00 91.62 310 GLU A CA 1
ATOM 2496 C C . GLU A 1 310 ? -10.132 -9.648 -17.032 1.00 91.62 310 GLU A C 1
ATOM 2498 O O . GLU A 1 310 ? -9.167 -9.974 -16.340 1.00 91.62 310 GLU A O 1
ATOM 2503 N N . ARG A 1 311 ? -11.356 -10.130 -16.794 1.00 91.00 311 ARG A N 1
ATOM 2504 C CA . ARG A 1 311 ? -11.699 -10.963 -15.643 1.00 91.00 311 ARG A CA 1
ATOM 2505 C C . ARG A 1 311 ? -10.830 -12.216 -15.550 1.00 91.00 311 ARG A C 1
ATOM 2507 O O . ARG A 1 311 ? -10.490 -12.625 -14.444 1.00 91.00 311 ARG A O 1
ATOM 2514 N N . GLU A 1 312 ? -10.471 -12.807 -16.684 1.00 93.69 312 GLU A N 1
ATOM 2515 C CA . GLU A 1 312 ? -9.637 -14.009 -16.718 1.00 93.69 312 GLU A CA 1
ATOM 2516 C C . GLU A 1 312 ? -8.162 -13.705 -16.423 1.00 93.69 312 GLU A C 1
ATOM 2518 O O . GLU A 1 312 ? -7.530 -14.416 -15.644 1.00 93.69 312 GLU A O 1
ATOM 2523 N N . THR A 1 313 ? -7.642 -12.584 -16.928 1.00 94.00 313 THR A N 1
ATOM 2524 C CA . THR A 1 313 ? -6.296 -12.084 -16.606 1.00 94.00 313 THR A CA 1
ATOM 2525 C C . THR A 1 313 ? -6.157 -11.825 -15.106 1.00 94.00 313 THR A C 1
ATOM 2527 O O . THR A 1 313 ? -5.211 -12.300 -14.481 1.00 94.00 313 THR A O 1
ATOM 2530 N N . TYR A 1 314 ? -7.157 -11.179 -14.490 1.00 94.44 314 TYR A N 1
ATOM 2531 C CA . TYR A 1 314 ? -7.192 -10.986 -13.037 1.00 94.44 314 TYR A CA 1
ATOM 2532 C C . TYR A 1 314 ? -7.132 -12.307 -12.270 1.00 94.44 314 TYR A C 1
ATOM 2534 O O . TYR A 1 314 ? -6.373 -12.414 -11.306 1.00 94.44 314 TYR A O 1
ATOM 2542 N N . LYS A 1 315 ? -7.903 -13.321 -12.684 1.00 94.50 315 LYS A N 1
ATOM 2543 C CA . LYS A 1 315 ? -7.862 -14.642 -12.039 1.00 94.50 315 LYS A CA 1
ATOM 2544 C C . LYS A 1 315 ? -6.484 -15.282 -12.147 1.00 94.50 315 LYS A C 1
ATOM 2546 O O . LYS A 1 315 ? -5.966 -15.752 -11.137 1.00 94.50 315 LYS A O 1
ATOM 2551 N N . SER A 1 316 ? -5.906 -15.287 -13.349 1.00 94.62 316 SER A N 1
ATOM 2552 C CA . SER A 1 316 ? -4.585 -15.859 -13.624 1.00 94.62 316 SER A CA 1
ATOM 2553 C C . SER A 1 316 ? -3.522 -15.244 -12.713 1.00 94.62 316 SER A C 1
ATOM 2555 O O . SER A 1 316 ? -2.845 -15.955 -11.965 1.00 94.62 316 SER A O 1
ATOM 2557 N N . VAL A 1 317 ? -3.458 -13.910 -12.678 1.00 95.06 317 VAL A N 1
ATOM 2558 C CA . VAL A 1 317 ? -2.477 -13.177 -11.874 1.00 95.06 317 VAL A CA 1
ATOM 2559 C C . VAL A 1 317 ? -2.719 -13.382 -10.375 1.00 95.06 317 VAL A C 1
ATOM 2561 O O . VAL A 1 317 ? -1.775 -13.661 -9.640 1.00 95.06 317 VAL A O 1
ATOM 2564 N N . PHE A 1 318 ? -3.967 -13.331 -9.890 1.00 94.81 318 PHE A N 1
ATOM 2565 C CA . PHE A 1 318 ? -4.255 -13.599 -8.474 1.00 94.81 318 PHE A CA 1
ATOM 2566 C C . PHE A 1 318 ? -3.862 -15.010 -8.041 1.00 94.81 318 PHE A C 1
ATOM 2568 O O . PHE A 1 318 ? -3.354 -15.187 -6.930 1.00 94.81 318 PHE A O 1
ATOM 2575 N N . LYS A 1 319 ? -4.080 -15.999 -8.910 1.00 94.00 319 LYS A N 1
ATOM 2576 C CA . LYS A 1 319 ? -3.717 -17.391 -8.659 1.00 94.00 319 LYS A CA 1
ATOM 2577 C C . LYS A 1 319 ? -2.200 -17.568 -8.622 1.00 94.00 319 LYS A C 1
ATOM 2579 O O . LYS A 1 319 ? -1.707 -18.230 -7.710 1.00 94.00 319 LYS A O 1
ATOM 2584 N N . ALA A 1 320 ? -1.474 -16.942 -9.551 1.00 92.75 320 ALA A N 1
ATOM 2585 C CA . ALA A 1 320 ? -0.012 -16.917 -9.560 1.00 92.75 320 ALA A CA 1
ATOM 2586 C C . ALA A 1 320 ? 0.540 -16.294 -8.267 1.00 92.75 320 ALA A C 1
ATOM 2588 O O . ALA A 1 320 ? 1.267 -16.955 -7.532 1.00 92.75 320 ALA A O 1
ATOM 2589 N N . LEU A 1 321 ? 0.084 -15.086 -7.914 1.00 92.94 321 LEU A N 1
ATOM 2590 C CA . LEU A 1 321 ? 0.509 -14.386 -6.698 1.00 92.94 321 LEU A CA 1
ATOM 2591 C C . LEU A 1 321 ? 0.176 -15.164 -5.417 1.00 92.94 321 LEU A C 1
ATOM 2593 O O . LEU A 1 321 ? 0.961 -15.173 -4.475 1.00 92.94 321 LEU A O 1
ATOM 2597 N N . HIS A 1 322 ? -0.992 -15.814 -5.354 1.00 92.38 322 HIS A N 1
ATOM 2598 C CA . HIS A 1 322 ? -1.353 -16.638 -4.200 1.00 92.38 322 HIS A CA 1
ATOM 2599 C C . HIS A 1 322 ? -0.391 -17.813 -4.037 1.00 92.38 322 HIS A C 1
ATOM 2601 O O . HIS A 1 322 ? 0.084 -18.063 -2.934 1.00 92.38 322 HIS A O 1
ATOM 2607 N N . ARG A 1 323 ? -0.100 -18.522 -5.132 1.00 91.12 323 ARG A N 1
ATOM 2608 C CA . ARG A 1 323 ? 0.812 -19.667 -5.113 1.00 91.12 323 ARG A CA 1
ATOM 2609 C C . ARG A 1 323 ? 2.206 -19.249 -4.677 1.00 91.12 323 ARG A C 1
ATOM 2611 O O . ARG A 1 323 ? 2.760 -19.924 -3.825 1.00 91.12 323 ARG A O 1
ATOM 2618 N N . THR A 1 324 ? 2.729 -18.133 -5.179 1.00 89.44 324 THR A N 1
ATOM 2619 C CA . THR A 1 324 ? 4.067 -17.666 -4.789 1.00 89.44 324 THR A CA 1
ATOM 2620 C C . THR A 1 324 ? 4.165 -17.286 -3.311 1.00 89.44 324 THR A C 1
ATOM 2622 O O . THR A 1 324 ? 5.221 -17.443 -2.722 1.00 89.44 324 THR A O 1
ATOM 2625 N N . LEU A 1 325 ? 3.082 -16.803 -2.693 1.00 85.50 325 LEU A N 1
ATOM 2626 C CA . LEU A 1 325 ? 3.096 -16.390 -1.282 1.00 85.50 325 LEU A CA 1
ATOM 2627 C C . LEU A 1 325 ? 2.801 -17.515 -0.283 1.00 85.50 325 LEU A C 1
ATOM 2629 O O . LEU A 1 325 ? 3.074 -17.347 0.901 1.00 85.50 325 LEU A O 1
ATOM 2633 N N . VAL A 1 326 ? 2.162 -18.599 -0.727 1.00 85.06 326 VAL A N 1
ATOM 2634 C CA . VAL A 1 326 ? 1.726 -19.709 0.143 1.00 85.06 326 VAL A CA 1
ATOM 2635 C C . VAL A 1 326 ? 2.542 -20.981 -0.101 1.00 85.06 326 VAL A C 1
ATOM 2637 O O . VAL A 1 326 ? 2.539 -21.871 0.746 1.00 85.06 326 VAL A O 1
ATOM 2640 N N . SER A 1 327 ? 3.249 -21.078 -1.230 1.00 71.88 327 SER A N 1
ATOM 2641 C CA . SER A 1 327 ? 4.196 -22.174 -1.450 1.00 71.88 327 SER A CA 1
ATOM 2642 C C . SER A 1 327 ? 5.450 -21.934 -0.598 1.00 71.88 327 SER A C 1
ATOM 2644 O O . SER A 1 327 ? 5.933 -20.800 -0.594 1.00 71.88 327 SER A O 1
ATOM 2646 N N . PRO A 1 328 ? 5.916 -22.951 0.148 1.00 53.00 328 PRO A N 1
ATOM 2647 C CA . PRO A 1 328 ? 7.074 -22.850 1.033 1.00 53.00 328 PRO A CA 1
ATOM 2648 C C . PRO A 1 328 ? 8.395 -22.656 0.290 1.00 53.00 328 PRO A C 1
ATOM 2650 O O . PRO A 1 328 ? 8.488 -23.096 -0.881 1.00 53.00 328 PRO A O 1
#

pLDDT: mean 73.21, std 15.92, range [34.5, 95.06]

Radius of gyration: 50.19 Å; chains: 1; bounding box: 70×111×141 Å

Organism: Thalassiosira oceanica (NCBI:txid159749)

Foldseek 3Di:
DDDDDDDDDDDDPVVVVVVVVVVVVVVVVVQCPPPVSVVVVVVVVVVQCVPPVNVVVVVVVVVVVVVVCVVPVVSVVVVVVVVVVVLVPPPVSVVVVVVVVVVVVVVVVVVVVVVVVVVVVDPDPDPPPCPPVPPDDDDPPPQQPQADPVRDRHLDDQADAWPQQRDTGGPVLWDQPADPVVRDTTTHSDCVAQVRNVRNYDPPDPDPPLVVCLCPPPDPLSVVCVVCVVQLCQLQAQWAQDDPDAQQVVDPVSPDRDQDDDVHDRDTDHDDCDADVPDQDGRNVLLVDQQQSSLVSSQVVGPDDDDPVCSVSSSVNSSSVSCSVNPD

Secondary structure (DSSP, 8-state):
-PPPPPP-PPPPHHHHHHHHHHHHHHHHHHHHH-HHHHHHHHHHHHHHHHSHHHHHHHHHHHHHHHHHHHH-HHHHHHHHHHHHHHHHH-HHHHHHHHHHHHHHHHHHHHHHHHHHHHHHS---S--SSSTTT-SS--TTGGGGTTB-TTS-B------EEPTTT--EE-GGG-B---B-SSSPBPPB-GGGTSTTTTS-SS------HHHHHHHH--SHHHHHHHHTHHHHHHHH-SSB---SS-GGGGSTTS-S-----BTTB---B---SSPPTTPPP-GGGGGGS-HHHHHHHHHHH-SSPPPTTTHHHHHHHHHHHHHHHH--

Sequence (328 aa):
MPRKKTKKTKLSPAEKKDRIRLRDRARKARKREDPEVRGKENAQQRARREDPDVRDKENAQQRARQARKREDPDVRGKENAQKRARRAEDGEYRDALQVRDVNRKRTARNDKRDRRVDLSKGFVDEEHTTFALWRATEKGSDDMKDRDENGRHYLGRMDVRCGYCGAIGFRGELKTKGDDGDGNKIQNFGSLCCCKGKIGGIVDYELGDTLENLYTSPDVNALHFRANARVYNNSMAMSSLACEHGWRQRFHNNKCEGMLTSQGQLLRKMGPLTARDGERPKCIQAYFYGADQATAYRMMNCRVSIPSKERETYKSVFKALHRTLVSP